Protein AF-A0A177MKU9-F1 (afdb_monomer)

Secondary structure (DSSP, 8-state):
--EEEEEEEEET--SHHHHHHHHHHHHTSTTEEEEEEETTTTEEEEEEETTT--HHHHHHHHHHTT-EEESSPPP-TTHHHHHHHHHHHHHHHHHHHHHHHHS-HHHHHT--SS--HHHHHHHHHHHHHHHHHHHHHHHHHH--TTS-HHHHHHHHHHHHHHHHHHHHHHHHHHHHHHHH----HHHHHHHHHHHHHHHHHHHHHHHT--THHHH------HHHHHHHHHHHTSTTHHHHHHHHHHHH---HHHHHHHHHHHHH--HHHHHHHHHHHHHHHHHHHHHHHHHGGGS-HHHHHHHHHHHHHHHHHHHHHHHHHHHHHHHHTTS--------PPP-

Foldseek 3Di:
DDKDKAKKAKAPLQAVLLQVQLLVLQVPAWFWDDWDGDSLRSIIITIGDPVRDDPVNSQVSSVQQVMHIDRDDDPPPCPVVLVVLLVVLLCVLVVVVVCCVVVPPPVVVPLDLDDDLVVLLVLLQNCLLLCCQVVVSVLSLLDRPVDDPVLSLLLLVLLLVLLLQLLLQLLLVLLQCLLPDPCALQNLLVVLQVLLVVLQLVLCVLLVPDPVSVVPDPDDPPVVVVVVSVVSNDSCNSNVNSNCCNNPDDALVSSVLSVSSSVSSHSNSSSSSSNSSSNSSSVSSSVCSVCVVVDGSSSSNSSNNSSSVVSNVSSVVSNVVSVVSNVVSPDDPDPPDDDDDDD

Radius of gyration: 23.45 Å; Cα contacts (8 Å, |Δi|>4): 465; chains: 1; bounding box: 65×44×75 Å

Mean predicted aligned error: 13.37 Å

InterPro domains:
  IPR006121 Heavy metal-associated domain, HMA [PF00403] (8-67)
  IPR006121 Heavy metal-associated domain, HMA [PS50846] (4-70)
  IPR006121 Heavy metal-associated domain, HMA [cd00371] (8-70)
  IPR017969 Heavy-metal-associated, conserved site [PS01047] (10-39)
  IPR036163 Heavy metal-associated domain superfamily [SSF55008] (7-73)
  IPR039447 Urease accessory protein UreH-like, transmembrane domain [PF13386] (121-316)

Solvent-accessible surface area (backbone atoms only — not comparable to full-atom values): 17904 Å² total; per-residue (Å²): 136,54,79,46,79,45,72,36,36,39,44,79,41,42,40,71,27,44,28,53,53,48,43,49,49,50,66,71,40,64,43,50,76,49,74,49,56,36,41,92,76,28,34,36,42,40,32,29,28,62,89,58,39,51,74,65,58,55,51,46,48,42,39,75,73,73,28,47,77,39,84,62,87,75,76,85,85,48,62,65,64,50,48,52,53,38,52,51,52,48,50,52,52,50,46,52,55,47,47,61,62,72,75,34,73,67,61,70,74,53,76,47,91,76,56,58,63,67,56,37,22,48,52,16,33,68,50,13,59,49,42,49,46,72,48,38,31,58,53,53,63,57,52,58,88,92,53,58,69,70,60,48,50,51,37,53,50,37,20,45,48,22,24,25,52,26,31,18,53,50,12,22,51,31,0,45,44,30,56,76,42,86,80,44,45,48,59,56,11,49,53,35,35,58,51,15,53,52,34,35,55,51,18,48,54,66,58,61,77,50,75,72,64,65,68,74,59,84,77,64,57,69,68,59,48,51,52,50,52,60,52,43,71,38,86,68,21,31,31,51,50,14,31,51,48,34,66,68,59,82,46,73,70,56,51,57,48,40,53,50,11,20,69,50,40,32,31,68,59,3,17,49,53,28,33,36,22,35,56,16,27,39,58,43,44,53,48,44,66,66,47,53,81,76,51,51,58,63,55,39,45,37,50,41,45,50,26,19,53,50,39,30,52,49,14,52,56,36,33,57,51,12,52,51,35,34,52,61,58,67,55,74,83,75,73,83,75,76,87,76,83,90,127

Nearest PDB structures (foldseek):
  6ff2-assembly1_B  TM=9.656E-01  e=1.922E-03  Staphylococcus aureus subsp. aureus NCTC 8325
  2l3m-assembly1_A  TM=9.740E-01  e=2.493E-03  Bacillus anthracis str. Ames
  3dxs-assembly1_X  TM=9.307E-01  e=2.838E-03  Arabidopsis thaliana
  1osd-assembly2_B  TM=9.334E-01  e=3.843E-03  Cupriavidus metallidurans
  7si6-assembly1_A  TM=5.072E-01  e=4.570E-03  Xenopus tropicalis

Structure (mmCIF, N/CA/C/O backbone):
data_AF-A0A177MKU9-F1
#
_entry.id   AF-A0A177MKU9-F1
#
loop_
_atom_site.group_PDB
_atom_site.id
_atom_site.type_symbol
_atom_site.label_atom_id
_atom_site.label_alt_id
_atom_site.label_comp_id
_atom_site.label_asym_id
_atom_site.label_entity_id
_atom_site.label_seq_id
_atom_site.pdbx_PDB_ins_code
_atom_site.Cartn_x
_atom_site.Cartn_y
_atom_site.Cartn_z
_atom_site.occupancy
_atom_site.B_iso_or_equiv
_atom_site.auth_seq_id
_atom_site.auth_comp_id
_atom_site.auth_asym_id
_atom_site.auth_atom_id
_atom_site.pdbx_PDB_model_num
ATOM 1 N N . MET A 1 1 ? -38.231 -15.374 19.334 1.00 61.72 1 MET A N 1
ATOM 2 C CA . MET A 1 1 ? -36.970 -14.775 18.866 1.00 61.72 1 MET A CA 1
ATOM 3 C C . MET A 1 1 ? -37.376 -13.491 18.207 1.00 61.72 1 MET A C 1
ATOM 5 O O . MET A 1 1 ? -38.177 -13.554 17.275 1.00 61.72 1 MET A O 1
ATOM 9 N N . THR A 1 2 ? -36.921 -12.365 18.736 1.00 81.50 2 THR A N 1
ATOM 10 C CA . THR A 1 2 ? -37.198 -11.066 18.127 1.00 81.50 2 THR A CA 1
ATOM 11 C C . THR A 1 2 ? -35.899 -10.592 17.511 1.00 81.50 2 THR A C 1
ATOM 13 O O . THR A 1 2 ? -34.895 -10.441 18.202 1.00 81.50 2 THR A O 1
ATOM 16 N N . VAL A 1 3 ? -35.901 -10.397 16.195 1.00 84.88 3 VAL A N 1
ATOM 17 C CA . VAL A 1 3 ? -34.752 -9.802 15.515 1.00 84.88 3 VAL A CA 1
ATOM 18 C C . VAL A 1 3 ? -34.806 -8.302 15.759 1.00 84.88 3 VAL A C 1
ATOM 20 O O . VAL A 1 3 ? -35.747 -7.633 15.326 1.00 84.88 3 VAL A O 1
ATOM 23 N N . ILE A 1 4 ? -33.811 -7.780 16.469 1.00 85.31 4 ILE A N 1
ATOM 24 C CA . ILE A 1 4 ? -33.683 -6.351 16.735 1.00 85.31 4 ILE A CA 1
ATOM 25 C C . ILE A 1 4 ? -32.767 -5.742 15.680 1.00 85.31 4 ILE A C 1
ATOM 27 O O . ILE A 1 4 ? -31.638 -6.188 15.483 1.00 85.31 4 ILE A O 1
ATOM 31 N N . ASN A 1 5 ? -33.249 -4.675 15.042 1.00 86.75 5 ASN A N 1
ATOM 32 C CA . ASN A 1 5 ? -32.459 -3.848 14.139 1.00 86.75 5 ASN A CA 1
ATOM 33 C C . ASN A 1 5 ? -31.961 -2.608 14.889 1.00 86.75 5 ASN A C 1
ATOM 35 O O . ASN A 1 5 ? -32.750 -1.893 15.524 1.00 86.75 5 ASN A O 1
ATOM 39 N N . ARG A 1 6 ? -30.657 -2.333 14.798 1.00 86.62 6 ARG A N 1
ATOM 40 C CA . ARG A 1 6 ? -30.045 -1.124 15.358 1.00 86.62 6 ARG A CA 1
ATOM 41 C C . ARG A 1 6 ? -29.194 -0.397 14.334 1.00 86.62 6 ARG A C 1
ATOM 43 O O . ARG A 1 6 ? -28.373 -1.002 13.651 1.00 86.62 6 ARG A O 1
ATOM 50 N N . HIS A 1 7 ? -29.395 0.917 14.291 1.00 87.25 7 HIS A N 1
ATOM 51 C CA . HIS A 1 7 ? -28.573 1.859 13.550 1.00 87.25 7 HIS A CA 1
ATOM 52 C C . HIS A 1 7 ? -27.719 2.637 14.549 1.00 87.25 7 HIS A C 1
ATOM 54 O O . HIS A 1 7 ? -28.253 3.352 15.395 1.00 87.25 7 HIS A O 1
ATOM 60 N N . LEU A 1 8 ? -26.403 2.475 14.471 1.00 86.69 8 LEU A N 1
ATOM 61 C CA . LEU A 1 8 ? -25.443 3.046 15.411 1.00 86.69 8 LEU A CA 1
ATOM 62 C C . LEU A 1 8 ? -24.507 4.003 14.676 1.00 86.69 8 LEU A C 1
ATOM 64 O O . LEU A 1 8 ? -24.031 3.693 13.579 1.00 86.69 8 LEU A O 1
ATOM 68 N N . THR A 1 9 ? -24.189 5.138 15.298 1.00 84.44 9 THR A N 1
ATOM 69 C CA . THR A 1 9 ? -23.129 6.029 14.811 1.00 84.44 9 THR A CA 1
ATOM 70 C C . THR A 1 9 ? -21.830 5.678 15.527 1.00 84.44 9 THR A C 1
ATOM 72 O O . THR A 1 9 ? -21.803 5.561 16.751 1.00 84.44 9 THR A O 1
ATOM 75 N N . VAL A 1 10 ? -20.748 5.489 14.771 1.00 82.12 10 VAL A N 1
ATOM 76 C CA . VAL A 1 10 ? -19.458 5.044 15.313 1.00 82.12 10 VAL A CA 1
ATOM 77 C C . VAL A 1 10 ? -18.371 6.088 15.074 1.00 82.12 10 VAL A C 1
ATOM 79 O O . VAL A 1 10 ? -18.000 6.392 13.937 1.00 82.12 10 VAL A O 1
ATOM 82 N N . GLU A 1 11 ? -17.816 6.612 16.163 1.00 74.50 11 GLU A N 1
ATOM 83 C CA . GLU A 1 11 ? -16.676 7.525 16.156 1.00 74.50 11 GLU A CA 1
ATOM 84 C C . GLU A 1 11 ? -15.345 6.762 16.077 1.00 74.50 11 GLU A C 1
ATOM 86 O O . GLU A 1 11 ? -15.219 5.628 16.535 1.00 74.50 11 GLU A O 1
ATOM 91 N N . GLY A 1 12 ? -14.323 7.378 15.477 1.00 67.12 12 GLY A N 1
ATOM 92 C CA . GLY A 1 12 ? -13.019 6.731 15.264 1.00 67.12 12 GLY A CA 1
ATOM 93 C C . GLY A 1 12 ? -12.915 5.912 13.969 1.00 67.12 12 GLY A C 1
ATOM 94 O O . GLY A 1 12 ? -11.836 5.454 13.612 1.00 67.12 12 GLY A O 1
ATOM 95 N N . MET A 1 13 ? -14.007 5.754 13.208 1.00 72.06 13 MET A N 1
ATOM 96 C CA . MET A 1 13 ? -13.974 5.042 11.924 1.00 72.06 13 MET A CA 1
ATOM 97 C C . MET A 1 13 ? -13.359 5.934 10.828 1.00 72.06 13 MET A C 1
ATOM 99 O O . MET A 1 13 ? -13.909 6.987 10.481 1.00 72.06 13 MET A O 1
ATOM 103 N N . HIS A 1 14 ? -12.177 5.564 10.324 1.00 63.72 14 HIS A N 1
ATOM 104 C CA . HIS A 1 14 ? -11.338 6.449 9.491 1.00 63.72 14 HIS A CA 1
ATOM 105 C C . HIS A 1 14 ? -10.997 5.894 8.110 1.00 63.72 14 HIS A C 1
ATOM 107 O O . HIS A 1 14 ? -10.722 6.670 7.195 1.00 63.72 14 HIS A O 1
ATOM 113 N N . CYS A 1 15 ? -11.037 4.576 7.931 1.00 65.25 15 CYS A N 1
ATOM 114 C CA . CYS A 1 15 ? -10.673 3.928 6.677 1.00 65.25 15 CYS A CA 1
ATOM 115 C C . CYS A 1 15 ? -11.494 2.644 6.452 1.00 65.25 15 CYS A C 1
ATOM 117 O O . CYS A 1 15 ? -12.135 2.159 7.389 1.00 65.25 15 CYS A O 1
ATOM 119 N N . PRO A 1 16 ? -11.441 2.051 5.244 1.00 62.03 16 PRO A N 1
ATOM 120 C CA . PRO A 1 16 ? -12.033 0.737 4.983 1.00 62.03 16 PRO A CA 1
ATOM 121 C C . PRO A 1 16 ? -11.554 -0.360 5.956 1.00 62.03 16 PRO A C 1
ATOM 123 O O . PRO A 1 16 ? -12.330 -1.218 6.346 1.00 62.03 16 PRO A O 1
ATOM 126 N N . GLY A 1 17 ? -10.308 -0.294 6.442 1.00 64.44 17 GLY A N 1
ATOM 127 C CA . GLY A 1 17 ? -9.808 -1.237 7.454 1.00 64.44 17 GLY A CA 1
ATOM 128 C C . GLY A 1 17 ? -10.509 -1.125 8.817 1.00 64.44 17 GLY A C 1
ATOM 129 O O . GLY A 1 17 ? -10.663 -2.129 9.515 1.00 64.44 17 GLY A O 1
ATOM 130 N N . CYS A 1 18 ? -10.995 0.068 9.187 1.00 70.94 18 CYS A N 1
ATOM 131 C CA . CYS A 1 18 ? -11.841 0.239 10.372 1.00 70.94 18 CYS A CA 1
ATOM 132 C C . CYS A 1 18 ? -13.197 -0.454 10.187 1.00 70.94 18 CYS A C 1
ATOM 134 O O . CYS A 1 18 ? -13.702 -1.076 11.120 1.00 70.94 18 CYS A O 1
ATOM 136 N N . GLU A 1 19 ? -13.764 -0.367 8.978 1.00 74.81 19 GLU A N 1
ATOM 137 C CA . GLU A 1 19 ? -15.016 -1.039 8.616 1.00 74.81 19 GLU A CA 1
ATOM 138 C C . GLU A 1 19 ? -14.889 -2.555 8.783 1.00 74.81 19 GLU A C 1
ATOM 140 O O . GLU A 1 19 ? -15.723 -3.170 9.446 1.00 74.81 19 GLU A O 1
ATOM 145 N N . ASP A 1 20 ? -13.813 -3.141 8.255 1.00 69.62 20 ASP A N 1
ATOM 146 C CA . ASP A 1 20 ? -13.567 -4.581 8.349 1.00 69.62 20 ASP A CA 1
ATOM 147 C C . ASP A 1 20 ? -13.303 -5.036 9.791 1.00 69.62 20 ASP A C 1
ATOM 149 O O . ASP A 1 20 ? -13.846 -6.054 10.221 1.00 69.62 20 ASP A O 1
ATOM 153 N N . THR A 1 21 ? -12.549 -4.253 10.571 1.00 71.75 21 THR A N 1
ATOM 154 C CA . THR A 1 21 ? -12.300 -4.536 11.997 1.00 71.75 21 THR A CA 1
ATOM 155 C C . THR A 1 21 ? -13.600 -4.591 12.801 1.00 71.75 21 THR A C 1
ATOM 157 O O . THR A 1 21 ? -13.808 -5.518 13.587 1.00 71.75 21 THR A O 1
ATOM 160 N N . ILE A 1 22 ? -14.489 -3.610 12.609 1.00 80.38 22 ILE A N 1
ATOM 161 C CA . ILE A 1 22 ? -15.777 -3.546 13.315 1.00 80.38 22 ILE A CA 1
ATOM 162 C C . ILE A 1 22 ? -16.715 -4.646 12.814 1.00 80.38 22 ILE A C 1
ATOM 164 O O . ILE A 1 22 ? -17.354 -5.320 13.621 1.00 80.38 22 ILE A O 1
ATOM 168 N N . ARG A 1 23 ? -16.759 -4.882 11.497 1.00 82.19 23 ARG A N 1
ATOM 169 C CA . ARG A 1 23 ? -17.557 -5.959 10.897 1.00 82.19 23 ARG A CA 1
ATOM 170 C C . ARG A 1 23 ? -17.164 -7.320 11.468 1.00 82.19 23 ARG A C 1
ATOM 172 O O . ARG A 1 23 ? -18.049 -8.092 11.818 1.00 82.19 23 ARG A O 1
ATOM 179 N N . GLN A 1 24 ? -15.867 -7.605 11.590 1.00 76.31 24 GLN A N 1
ATOM 180 C CA . GLN A 1 24 ? -15.378 -8.847 12.196 1.00 76.31 24 GLN A CA 1
ATOM 181 C C . GLN A 1 24 ? -15.740 -8.935 13.682 1.00 76.31 24 GLN A C 1
ATOM 183 O O . GLN A 1 24 ? -16.272 -9.952 14.111 1.00 76.31 24 GLN A O 1
ATOM 188 N N . ALA A 1 25 ? -15.531 -7.862 14.452 1.00 80.19 25 ALA A N 1
ATOM 189 C CA . ALA A 1 25 ? -15.859 -7.844 15.879 1.00 80.19 25 ALA A CA 1
ATOM 190 C C . ALA A 1 25 ? -17.344 -8.129 16.157 1.00 80.19 25 ALA A C 1
ATOM 192 O O . ALA A 1 25 ? -17.664 -8.818 17.121 1.00 80.19 25 ALA A O 1
ATOM 193 N N . LEU A 1 26 ? -18.236 -7.618 15.304 1.00 84.62 26 LEU A N 1
ATOM 194 C CA . LEU A 1 26 ? -19.674 -7.853 15.412 1.00 84.62 26 LEU A CA 1
ATOM 195 C C . LEU A 1 26 ? -20.094 -9.211 14.844 1.00 84.62 26 LEU A C 1
ATOM 197 O O . LEU A 1 26 ? -21.005 -9.830 15.375 1.00 84.62 26 LEU A O 1
ATOM 201 N N . ALA A 1 27 ? -19.432 -9.709 13.799 1.00 81.75 27 ALA A N 1
ATOM 202 C CA . ALA A 1 27 ? -19.710 -11.039 13.256 1.00 81.75 27 ALA A CA 1
ATOM 203 C C . ALA A 1 27 ? -19.312 -12.180 14.214 1.00 81.75 27 ALA A C 1
ATOM 205 O O . ALA A 1 27 ? -19.866 -13.274 14.111 1.00 81.75 27 ALA A O 1
ATOM 206 N N . ASP A 1 28 ? -18.365 -11.927 15.122 1.00 78.19 28 ASP A N 1
ATOM 207 C CA . ASP A 1 28 ? -17.914 -12.878 16.145 1.00 78.19 28 ASP A CA 1
ATOM 208 C C . ASP A 1 28 ? -18.859 -12.955 17.365 1.00 78.19 28 ASP A C 1
ATOM 210 O O . ASP A 1 28 ? -18.724 -13.869 18.183 1.00 78.19 28 ASP A O 1
ATOM 214 N N . LEU A 1 29 ? -19.809 -12.020 17.510 1.00 81.81 29 LEU A N 1
ATOM 215 C CA . LEU A 1 29 ? -20.762 -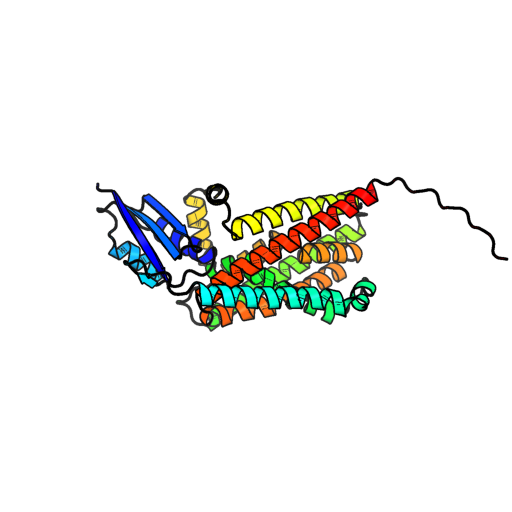12.002 18.624 1.00 81.81 29 LEU A CA 1
ATOM 216 C C . LEU A 1 29 ? -21.855 -13.080 18.451 1.00 81.81 29 LEU A C 1
ATOM 218 O O . LEU A 1 29 ? -22.475 -13.164 17.384 1.00 81.81 29 LEU A O 1
ATOM 222 N N . PRO A 1 30 ? -22.156 -13.878 19.497 1.00 79.69 30 PRO A N 1
ATOM 223 C CA . PRO A 1 30 ? -23.290 -14.800 19.485 1.00 79.69 30 PRO A CA 1
ATOM 224 C C . PRO A 1 30 ? -24.601 -14.043 19.243 1.00 79.69 30 PRO A C 1
ATOM 226 O O . PRO A 1 30 ? -24.830 -13.006 19.849 1.00 79.69 30 PRO A O 1
ATOM 229 N N . GLY A 1 31 ? -25.469 -14.548 18.364 1.00 81.69 31 GLY A N 1
ATOM 230 C CA . GLY A 1 31 ? -26.776 -13.933 18.098 1.00 81.69 31 GLY A CA 1
ATOM 231 C C . GLY A 1 31 ? -26.805 -12.870 17.000 1.00 81.69 31 GLY A C 1
ATOM 232 O O . GLY A 1 31 ? -27.894 -12.460 16.611 1.00 81.69 31 GLY A O 1
ATOM 233 N N . VAL A 1 32 ? -25.663 -12.451 16.447 1.00 84.94 32 VAL A N 1
ATOM 234 C CA . VAL A 1 32 ? -25.631 -11.501 15.322 1.00 84.94 32 VAL A CA 1
ATOM 235 C C . VAL A 1 32 ? -25.960 -12.204 14.000 1.00 84.94 32 VAL A C 1
ATOM 237 O O . VAL A 1 32 ? -25.343 -13.205 13.629 1.00 84.94 32 VAL A O 1
ATOM 240 N N . ILE A 1 33 ? -26.937 -11.663 13.271 1.00 82.81 33 ILE A N 1
ATOM 241 C CA . ILE A 1 33 ? -27.482 -12.237 12.032 1.00 82.81 33 ILE A CA 1
ATOM 242 C C . ILE A 1 33 ? -26.866 -11.543 10.813 1.00 82.81 33 ILE A C 1
ATOM 244 O O . ILE A 1 33 ? -26.313 -12.200 9.926 1.00 82.81 33 ILE A O 1
ATOM 248 N N . THR A 1 34 ? -26.923 -10.209 10.772 1.00 82.31 34 THR A N 1
ATOM 249 C CA . THR A 1 34 ? -26.332 -9.395 9.701 1.00 82.31 34 THR A CA 1
ATOM 250 C C . THR A 1 34 ? -25.652 -8.150 10.261 1.00 82.31 34 THR A C 1
ATOM 252 O O . THR A 1 34 ? -26.059 -7.599 11.282 1.00 82.31 34 THR A O 1
ATOM 255 N N . VAL A 1 35 ? -24.580 -7.726 9.587 1.00 84.62 35 VAL A N 1
ATOM 256 C CA . VAL A 1 35 ? -23.805 -6.530 9.931 1.00 84.62 35 VAL A CA 1
ATOM 257 C C . VAL A 1 35 ? -23.434 -5.804 8.644 1.00 84.62 35 VAL A C 1
ATOM 259 O O . VAL A 1 35 ? -22.672 -6.330 7.826 1.00 84.62 35 VAL A O 1
ATOM 262 N N . GLU A 1 36 ? -23.908 -4.574 8.494 1.00 81.38 36 GLU A N 1
ATOM 263 C CA . GLU A 1 36 ? -23.395 -3.623 7.518 1.00 81.38 36 GLU A CA 1
ATOM 264 C C . GLU A 1 36 ? -22.678 -2.488 8.243 1.00 81.38 36 GLU A C 1
ATOM 266 O O . GLU A 1 36 ? -23.231 -1.789 9.081 1.00 81.38 36 GLU A O 1
ATOM 271 N N . VAL A 1 37 ? -21.410 -2.289 7.909 1.00 81.44 37 VAL A N 1
ATOM 272 C CA . VAL A 1 37 ? -20.594 -1.198 8.444 1.00 81.44 37 VAL A CA 1
ATOM 273 C C . VAL A 1 37 ? -20.224 -0.301 7.276 1.00 81.44 37 VAL A C 1
ATOM 275 O O . VAL A 1 37 ? -20.025 -0.799 6.169 1.00 81.44 37 VAL A O 1
ATOM 278 N N . SER A 1 38 ? -20.169 1.013 7.489 1.00 76.56 38 SER A N 1
ATOM 279 C CA . SER A 1 38 ? -19.869 1.970 6.424 1.00 76.56 38 SER A CA 1
ATOM 280 C C . SER A 1 38 ? -18.994 3.115 6.936 1.00 76.56 38 SER A C 1
ATOM 282 O O . SER A 1 38 ? -19.517 4.103 7.465 1.00 76.56 38 SER A O 1
ATOM 284 N N . TYR A 1 39 ? -17.682 3.069 6.673 1.00 73.50 39 TYR A N 1
ATOM 285 C CA . TYR A 1 39 ? -16.755 4.150 7.078 1.00 73.50 39 TYR A CA 1
ATOM 286 C C . TYR A 1 39 ? -17.057 5.493 6.412 1.00 73.50 39 TYR A C 1
ATOM 288 O O . TYR A 1 39 ? -16.830 6.552 7.000 1.00 73.50 39 TYR A O 1
ATOM 296 N N . ALA A 1 40 ? -17.624 5.460 5.204 1.00 68.56 40 ALA A N 1
ATOM 297 C CA . ALA A 1 40 ? -18.026 6.661 4.481 1.00 68.56 40 ALA A CA 1
ATOM 298 C C . ALA A 1 40 ? -19.139 7.439 5.207 1.00 68.56 40 ALA A C 1
ATOM 300 O O . ALA A 1 40 ? -19.186 8.666 5.114 1.00 68.56 40 ALA A O 1
ATOM 301 N N . ARG A 1 41 ? -20.010 6.723 5.933 1.00 74.88 41 ARG A N 1
ATOM 302 C CA . ARG A 1 41 ? -21.143 7.277 6.697 1.00 74.88 41 ARG A CA 1
ATOM 303 C C . ARG A 1 41 ? -20.871 7.352 8.200 1.00 74.88 41 ARG A C 1
ATOM 305 O O . ARG A 1 41 ? -21.591 8.061 8.884 1.00 74.88 41 ARG A O 1
ATOM 312 N N . ALA A 1 42 ? -19.831 6.669 8.686 1.00 78.25 42 ALA A N 1
ATOM 313 C CA . ALA A 1 42 ? -19.574 6.444 10.107 1.00 78.25 42 ALA A CA 1
ATOM 314 C C . ALA A 1 42 ? -20.750 5.742 10.819 1.00 78.25 42 ALA A C 1
ATOM 316 O O . ALA A 1 42 ? -21.056 6.049 11.967 1.00 78.25 42 ALA A O 1
ATOM 317 N N . THR A 1 43 ? -21.411 4.803 10.131 1.00 83.25 43 THR A N 1
ATOM 318 C CA . THR A 1 43 ? -22.582 4.078 10.650 1.00 83.25 43 THR A CA 1
ATOM 319 C C . THR A 1 43 ? -22.367 2.567 10.661 1.00 83.25 43 THR A C 1
ATOM 321 O O . THR A 1 43 ? -21.638 2.023 9.821 1.00 83.25 43 THR A O 1
ATOM 324 N N . VAL A 1 44 ? -23.033 1.905 11.604 1.00 86.88 44 VAL A N 1
ATOM 325 C CA . VAL A 1 44 ? -23.185 0.451 11.703 1.00 86.88 44 VAL A CA 1
ATOM 326 C C . VAL A 1 44 ? -24.675 0.131 11.742 1.00 86.88 44 VAL A C 1
ATOM 328 O O . VAL A 1 44 ? -25.390 0.602 12.622 1.00 86.88 44 VAL A O 1
ATOM 331 N N . ASP A 1 45 ? -25.118 -0.690 10.805 1.00 86.31 45 ASP A N 1
ATOM 332 C CA . ASP A 1 45 ? -26.435 -1.306 10.763 1.00 86.31 45 ASP A CA 1
ATOM 333 C C . ASP A 1 45 ? -26.273 -2.774 11.182 1.00 86.31 45 ASP A C 1
ATOM 335 O O . ASP A 1 45 ? -25.593 -3.549 10.504 1.00 86.31 45 ASP A O 1
ATOM 339 N N . VAL A 1 46 ? -26.842 -3.162 12.323 1.00 88.69 46 VAL A N 1
ATOM 340 C CA . VAL A 1 46 ? -26.695 -4.518 12.875 1.00 88.69 46 VAL A CA 1
ATOM 341 C C . VAL A 1 46 ? -28.046 -5.127 13.221 1.00 88.69 46 VAL A C 1
ATOM 343 O O . VAL A 1 46 ? -28.919 -4.460 13.781 1.00 88.69 46 VAL A O 1
ATOM 346 N N . GLN A 1 47 ? -28.196 -6.407 12.881 1.00 86.94 47 GLN A N 1
ATOM 347 C CA . GLN A 1 47 ? -29.341 -7.229 13.252 1.00 86.94 47 GLN A CA 1
ATOM 348 C C . GLN A 1 47 ? -28.888 -8.353 14.177 1.00 86.94 47 GLN A C 1
ATOM 350 O O . GLN A 1 47 ? -27.970 -9.103 13.828 1.00 86.94 47 GLN A O 1
ATOM 355 N N . PHE A 1 48 ? -29.533 -8.488 15.332 1.00 87.38 48 PHE A N 1
ATOM 356 C CA . PHE A 1 48 ? -29.205 -9.517 16.318 1.00 87.38 48 PHE A CA 1
ATOM 357 C C . PHE A 1 48 ? -30.453 -10.075 17.014 1.00 87.38 48 PHE A C 1
ATOM 359 O O . PHE A 1 48 ? -31.501 -9.431 17.047 1.00 87.38 48 PHE A O 1
ATOM 366 N N . ASP A 1 49 ? -30.337 -11.300 17.522 1.00 86.94 49 ASP A N 1
ATOM 367 C CA . ASP A 1 49 ? -31.368 -11.983 18.308 1.00 86.94 49 ASP A CA 1
ATOM 368 C C . ASP A 1 49 ? -31.307 -11.541 19.777 1.00 86.94 49 ASP A C 1
ATOM 370 O O . ASP A 1 49 ? -30.276 -11.710 20.436 1.00 86.94 49 ASP A O 1
ATOM 374 N N . ASP A 1 50 ? -32.427 -11.016 20.281 1.00 84.94 50 ASP A N 1
ATOM 375 C CA . ASP A 1 50 ? -32.572 -10.446 21.629 1.00 84.94 50 ASP A CA 1
ATOM 376 C C . ASP A 1 50 ? -32.286 -11.430 22.773 1.00 84.94 50 ASP A C 1
ATOM 378 O O . ASP A 1 50 ? -32.010 -11.017 23.899 1.00 84.94 50 ASP A O 1
ATOM 382 N N . LYS A 1 51 ? -32.316 -12.736 22.489 1.00 83.31 51 LYS A N 1
ATOM 383 C CA . LYS A 1 51 ? -32.009 -13.791 23.463 1.00 83.31 51 LYS A CA 1
ATOM 384 C C . LYS A 1 51 ? -30.521 -14.083 23.618 1.00 83.31 51 LYS A C 1
ATOM 386 O O . LYS A 1 51 ? -30.130 -14.675 24.622 1.00 83.31 51 LYS A O 1
ATOM 391 N N . LEU A 1 52 ? -29.715 -13.761 22.607 1.00 80.88 52 LEU A N 1
ATOM 392 C CA . LEU A 1 52 ? -28.310 -14.174 22.514 1.00 80.88 52 LEU A CA 1
ATOM 393 C C . LEU A 1 52 ? -27.337 -12.996 22.624 1.00 80.88 52 LEU A C 1
ATOM 395 O O . LEU A 1 52 ? -26.214 -13.192 23.087 1.00 80.88 52 LEU A O 1
ATOM 399 N N . ALA A 1 53 ? -27.762 -11.795 22.232 1.00 82.19 53 ALA A N 1
ATOM 400 C CA . ALA A 1 53 ? -27.009 -10.562 22.413 1.00 82.19 53 ALA A CA 1
ATOM 401 C C . ALA A 1 53 ? -27.945 -9.401 22.746 1.00 82.19 53 ALA A C 1
ATOM 403 O O . ALA A 1 53 ? -29.068 -9.323 22.251 1.00 82.19 53 ALA A O 1
ATOM 404 N N . ASP A 1 54 ? -27.447 -8.467 23.549 1.00 85.00 54 ASP A N 1
ATOM 405 C CA . ASP A 1 54 ? -28.115 -7.209 23.838 1.00 85.00 54 ASP A CA 1
ATOM 406 C C . ASP A 1 54 ? -27.371 -6.021 23.205 1.00 85.00 54 ASP A C 1
ATOM 408 O O . ASP A 1 54 ? -26.240 -6.109 22.713 1.00 85.00 54 ASP A O 1
ATOM 412 N N . GLU A 1 55 ? -28.035 -4.869 23.201 1.00 84.62 55 GLU A N 1
ATOM 413 C CA . GLU A 1 55 ? -27.489 -3.631 22.643 1.00 84.62 55 GLU A CA 1
ATOM 414 C C . GLU A 1 55 ? -26.199 -3.191 23.361 1.00 84.62 55 GLU A C 1
ATOM 416 O O . GLU A 1 55 ? -25.293 -2.625 22.738 1.00 84.62 55 GLU A O 1
ATOM 421 N N . ALA A 1 56 ? -26.082 -3.505 24.655 1.00 84.88 56 ALA A N 1
ATOM 422 C CA . ALA A 1 56 ? -24.893 -3.231 25.449 1.00 84.88 56 ALA A CA 1
ATOM 423 C C . ALA A 1 56 ? -23.694 -4.068 24.982 1.00 84.88 56 ALA A C 1
ATOM 425 O O . ALA A 1 56 ? -22.617 -3.499 24.785 1.00 84.88 56 ALA A O 1
ATOM 426 N N . ALA A 1 57 ? -23.871 -5.366 24.722 1.00 85.25 57 ALA A N 1
ATOM 427 C CA . ALA A 1 57 ? -22.826 -6.245 24.201 1.00 85.25 57 ALA A CA 1
ATOM 428 C C . ALA A 1 57 ? -22.343 -5.799 22.815 1.00 85.25 57 ALA A C 1
ATOM 430 O O . ALA A 1 57 ? -21.136 -5.760 22.561 1.00 85.25 57 ALA A O 1
ATOM 431 N N . VAL A 1 58 ? -23.264 -5.384 21.938 1.00 85.88 58 VAL A N 1
ATOM 432 C CA . VAL A 1 58 ? -22.929 -4.822 20.617 1.00 85.88 58 VAL A CA 1
ATOM 433 C C . VAL A 1 58 ? -22.085 -3.552 20.766 1.00 85.88 58 VAL A C 1
ATOM 435 O O . VAL A 1 58 ? -21.006 -3.444 20.175 1.00 85.88 58 VAL A O 1
ATOM 438 N N . CYS A 1 59 ? -22.528 -2.600 21.592 1.00 86.56 59 CYS A N 1
ATOM 439 C CA . CYS A 1 59 ? -21.782 -1.365 21.831 1.00 86.56 59 CYS A CA 1
ATOM 440 C C . CYS A 1 59 ? -20.421 -1.636 22.489 1.00 86.56 59 CYS A C 1
ATOM 442 O O . CYS A 1 59 ? -19.423 -0.999 22.143 1.00 86.56 59 CYS A O 1
ATOM 444 N N . GLN A 1 60 ? -20.356 -2.591 23.416 1.00 85.69 60 GLN A N 1
ATOM 445 C CA . GLN A 1 60 ? -19.130 -2.977 24.103 1.00 85.69 60 GLN A CA 1
ATOM 446 C C . GLN A 1 60 ? -18.131 -3.634 23.151 1.00 85.69 60 GLN A C 1
ATOM 448 O O . GLN A 1 60 ? -16.948 -3.313 23.225 1.00 85.69 60 GLN A O 1
ATOM 453 N N . ALA A 1 61 ? -18.575 -4.482 22.221 1.00 84.38 61 ALA A N 1
ATOM 454 C CA . ALA A 1 61 ? -17.696 -5.086 21.221 1.00 84.38 61 ALA A CA 1
ATOM 455 C C . ALA A 1 61 ? -17.049 -4.032 20.310 1.00 84.38 61 ALA A C 1
ATOM 457 O O . ALA A 1 61 ? -15.859 -4.128 20.003 1.00 84.38 61 ALA A O 1
ATOM 458 N N . ILE A 1 62 ? -17.797 -2.990 19.934 1.00 83.88 62 ILE A N 1
ATOM 459 C CA . ILE A 1 62 ? -17.268 -1.863 19.151 1.00 83.88 62 ILE A CA 1
ATOM 460 C C . ILE A 1 62 ? -16.277 -1.038 19.993 1.00 83.88 62 ILE A C 1
ATOM 462 O O . ILE A 1 62 ? -15.163 -0.756 19.541 1.00 83.88 62 ILE A O 1
ATOM 466 N N . ARG A 1 63 ? -16.625 -0.722 21.249 1.00 83.62 63 ARG A N 1
ATOM 467 C CA . ARG A 1 63 ? -15.755 0.021 22.183 1.00 83.62 63 ARG A CA 1
ATOM 468 C C . ARG A 1 63 ? -14.475 -0.729 22.536 1.00 83.62 63 ARG A C 1
ATOM 470 O O . ARG A 1 63 ? -13.414 -0.118 22.614 1.00 83.62 63 ARG A O 1
ATOM 477 N N . ALA A 1 64 ? -14.538 -2.051 22.669 1.00 78.62 64 ALA A N 1
ATOM 478 C CA . ALA A 1 64 ? -13.380 -2.908 22.916 1.00 78.62 64 ALA A CA 1
ATOM 479 C C . ALA A 1 64 ? -12.365 -2.881 21.761 1.00 78.62 64 ALA A C 1
ATOM 481 O O . ALA A 1 64 ? -11.191 -3.183 21.962 1.00 78.62 64 ALA A O 1
ATOM 482 N N . LYS A 1 65 ? -12.796 -2.497 20.553 1.00 75.50 65 LYS A N 1
ATOM 483 C CA . LYS A 1 65 ? -11.914 -2.250 19.404 1.00 75.50 65 LYS A CA 1
ATOM 484 C C . LYS A 1 65 ? -11.386 -0.812 19.331 1.00 75.50 65 LYS A C 1
ATOM 486 O O . LYS A 1 65 ? -10.686 -0.486 18.379 1.00 75.50 65 LYS A O 1
ATOM 491 N N . GLY A 1 66 ? -11.678 0.023 20.329 1.00 71.50 66 GLY A N 1
ATOM 492 C CA . GLY A 1 66 ? -11.198 1.403 20.420 1.00 71.50 66 GLY A CA 1
ATOM 493 C C . GLY A 1 66 ? -12.059 2.427 19.678 1.00 71.50 66 GLY A C 1
ATOM 494 O O . GLY A 1 66 ? -11.591 3.537 19.442 1.00 71.50 66 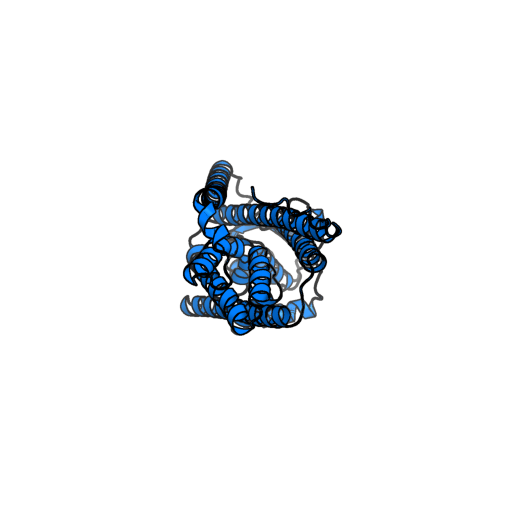GLY A O 1
ATOM 495 N N . TYR A 1 67 ? -13.295 2.078 19.307 1.00 79.19 67 TYR A N 1
ATOM 496 C CA . TYR A 1 67 ? -14.216 2.980 18.610 1.00 79.19 67 TYR A CA 1
ATOM 497 C C . TYR A 1 67 ? -15.291 3.538 19.552 1.00 79.19 67 TYR A C 1
ATOM 499 O O . TYR A 1 67 ? -15.812 2.828 20.414 1.00 79.19 67 TYR A O 1
ATOM 507 N N . GLY A 1 68 ? -15.652 4.810 19.381 1.00 77.62 68 GLY A N 1
ATOM 508 C CA . GLY A 1 68 ? -16.760 5.427 20.117 1.00 77.62 68 GLY A CA 1
ATOM 509 C C . GLY A 1 68 ? -18.104 5.029 19.507 1.00 77.62 68 GLY A C 1
ATOM 510 O O . GLY A 1 68 ? -18.191 4.850 18.299 1.00 77.62 68 GLY A O 1
ATOM 511 N N . VAL A 1 69 ? -19.155 4.894 20.316 1.00 82.56 69 VAL A N 1
ATOM 512 C CA . VAL A 1 69 ? -20.513 4.595 19.825 1.00 82.56 69 VAL A CA 1
ATOM 513 C C . VAL A 1 69 ? -21.478 5.619 20.397 1.00 82.56 69 VAL A C 1
ATOM 515 O O . VAL A 1 69 ? -21.614 5.706 21.621 1.00 82.56 69 VAL A O 1
ATOM 518 N N . GLU A 1 70 ? -22.138 6.356 19.506 1.00 74.81 70 GLU A N 1
AT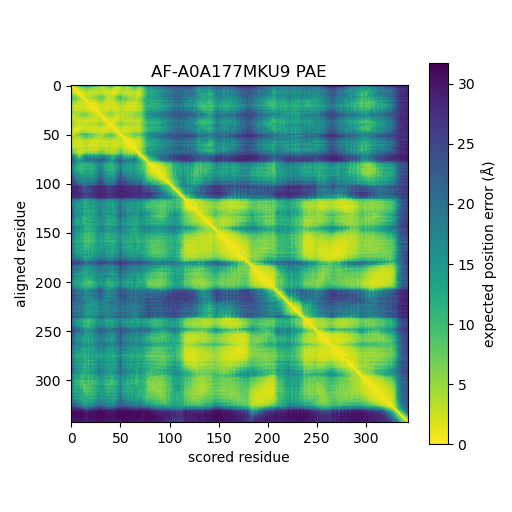OM 519 C CA . GLU A 1 70 ? -23.251 7.251 19.812 1.00 74.81 70 GLU A CA 1
ATOM 520 C C . GLU A 1 70 ? -24.557 6.639 19.284 1.00 74.81 70 GLU A C 1
ATOM 522 O O . GLU A 1 70 ? -24.645 6.175 18.143 1.00 74.81 70 GLU A O 1
ATOM 527 N N . LEU A 1 71 ? -25.580 6.640 20.140 1.00 68.19 71 LEU A N 1
ATOM 528 C CA . LEU A 1 71 ? -26.912 6.103 19.841 1.00 68.19 71 LEU A CA 1
ATOM 529 C C . LEU A 1 71 ? -27.800 7.115 19.100 1.00 68.19 71 LEU A C 1
ATOM 531 O O . LEU A 1 71 ? -28.837 6.751 18.555 1.00 68.19 71 LEU A O 1
ATOM 535 N N . THR A 1 72 ? -27.397 8.386 19.063 1.00 56.81 72 THR A N 1
ATOM 536 C CA . THR A 1 72 ? -28.132 9.473 18.416 1.00 56.81 72 THR A CA 1
ATOM 537 C C . THR A 1 72 ? -27.365 10.000 17.198 1.00 56.81 72 THR A C 1
ATOM 539 O O . THR A 1 72 ? -26.147 10.170 17.263 1.00 56.81 72 THR A O 1
ATOM 542 N N . PRO A 1 73 ? -28.038 10.278 16.064 1.00 53.66 73 PRO A N 1
ATOM 543 C CA . PRO A 1 73 ? -27.379 10.851 14.896 1.00 53.66 73 PRO A CA 1
ATOM 544 C C . PRO A 1 73 ? -26.888 12.267 15.207 1.00 53.66 73 PRO A C 1
ATOM 546 O O . PRO A 1 73 ? -27.682 13.157 15.518 1.00 53.66 73 PRO A O 1
ATOM 549 N N . ARG A 1 74 ? -25.581 12.509 15.084 1.00 52.78 74 ARG A N 1
ATOM 550 C CA . ARG A 1 74 ? -25.018 13.858 15.211 1.00 52.78 74 ARG A CA 1
ATOM 551 C C . ARG A 1 74 ? -25.381 14.680 13.961 1.00 52.78 74 ARG A C 1
ATOM 553 O O . ARG A 1 74 ? -25.152 14.203 12.844 1.00 52.78 74 ARG A O 1
ATOM 560 N N . PRO A 1 75 ? -25.931 15.904 14.087 1.00 49.72 75 PRO A N 1
ATOM 561 C CA . PRO A 1 75 ? -26.224 16.742 12.927 1.00 49.72 75 PRO A CA 1
ATOM 562 C C . PRO A 1 75 ? -24.941 17.008 12.130 1.00 49.72 75 PRO A C 1
ATOM 564 O O . PRO A 1 75 ? -23.856 17.132 12.695 1.00 49.72 75 PRO A O 1
ATOM 567 N N . ALA A 1 76 ? -25.058 17.086 10.801 1.00 54.22 76 ALA A N 1
ATOM 568 C CA . ALA A 1 76 ? -23.945 17.218 9.856 1.00 54.22 76 ALA A CA 1
ATOM 569 C C . ALA A 1 76 ? -23.245 18.601 9.911 1.00 54.22 76 ALA A C 1
ATOM 571 O O . ALA A 1 76 ? -23.084 19.277 8.891 1.00 54.22 76 ALA A O 1
ATOM 572 N N . SER A 1 77 ? -22.811 19.051 11.087 1.00 49.25 77 SER A N 1
ATOM 573 C CA . SER A 1 77 ? -22.139 20.331 11.317 1.00 49.25 77 SER A CA 1
ATOM 574 C C . SER A 1 77 ? -20.639 20.214 11.026 1.00 49.25 77 SER A C 1
ATOM 576 O O . SER A 1 77 ? -19.798 20.136 11.919 1.00 49.25 77 SER A O 1
ATOM 578 N N . GLY A 1 78 ? -20.283 20.153 9.744 1.00 60.22 78 GLY A N 1
ATOM 579 C CA . GLY A 1 78 ? -18.870 20.121 9.346 1.00 60.22 78 GLY A CA 1
ATOM 580 C C . GLY A 1 78 ? -18.579 20.121 7.849 1.00 60.22 78 GLY A C 1
ATOM 581 O O . GLY A 1 78 ? -17.408 20.068 7.472 1.00 60.22 78 GLY A O 1
ATOM 582 N N . LYS A 1 79 ? -19.603 20.194 6.984 1.00 71.56 79 LYS A N 1
ATOM 583 C CA . LYS A 1 79 ? -19.439 20.077 5.523 1.00 71.56 79 LYS A CA 1
ATOM 584 C C . LYS A 1 79 ? -18.461 21.109 4.943 1.00 71.56 79 LYS A C 1
ATOM 586 O O . LYS A 1 79 ? -17.652 20.738 4.102 1.00 71.56 79 LYS A O 1
ATOM 591 N N . LEU A 1 80 ? -18.461 22.351 5.441 1.00 78.44 80 LEU A N 1
ATOM 592 C CA . LEU A 1 80 ? -17.548 23.401 4.969 1.00 78.44 80 LEU A CA 1
ATOM 593 C C . LEU A 1 80 ? -16.085 23.141 5.367 1.00 78.44 80 LEU A C 1
ATOM 595 O O . LEU A 1 80 ? -15.206 23.202 4.515 1.00 78.44 80 LEU A O 1
ATOM 599 N N . LYS A 1 81 ? -15.816 22.767 6.630 1.00 76.62 81 LYS A N 1
ATOM 600 C CA . LYS A 1 81 ? -14.461 22.382 7.079 1.00 76.62 81 LYS A CA 1
ATOM 601 C C . LYS A 1 81 ? -13.947 21.168 6.300 1.00 76.62 81 LYS A C 1
ATOM 603 O O . LYS A 1 81 ? -12.797 21.142 5.877 1.00 76.62 81 LYS A O 1
ATOM 608 N N . ALA A 1 82 ? -14.815 20.183 6.067 1.00 73.81 82 ALA A N 1
ATOM 609 C CA . ALA A 1 82 ? -14.486 19.005 5.277 1.00 73.81 82 ALA A CA 1
ATOM 610 C C . ALA A 1 82 ? -14.188 19.353 3.806 1.00 73.81 82 ALA A C 1
ATOM 612 O O . ALA A 1 82 ? -13.275 18.761 3.236 1.00 73.81 82 ALA A O 1
ATOM 613 N N . LEU A 1 83 ? -14.928 20.294 3.208 1.00 78.44 83 LEU A N 1
ATOM 614 C CA . LEU A 1 83 ? -14.713 20.771 1.839 1.00 78.44 83 LEU A CA 1
ATOM 615 C C . LEU A 1 83 ? -13.406 21.564 1.710 1.00 78.44 83 LEU A C 1
ATOM 617 O O . LEU A 1 83 ? -12.648 21.313 0.781 1.00 78.44 83 LEU A O 1
ATOM 621 N N . LEU A 1 84 ? -13.108 22.456 2.661 1.00 81.94 84 LEU A N 1
ATOM 622 C CA . LEU A 1 84 ? -11.864 23.234 2.680 1.00 81.94 84 LEU A CA 1
ATOM 623 C C . LEU A 1 84 ? -10.630 22.335 2.822 1.00 81.94 84 LEU A C 1
ATOM 625 O O . LEU A 1 84 ? -9.676 22.490 2.068 1.00 81.94 84 LEU A O 1
ATOM 629 N N . ILE A 1 85 ? -10.667 21.351 3.729 1.00 78.88 85 ILE A N 1
ATOM 630 C CA . ILE A 1 85 ? -9.587 20.362 3.884 1.00 78.88 85 ILE A CA 1
ATOM 631 C C . ILE A 1 85 ? -9.409 19.539 2.601 1.00 78.88 85 ILE A C 1
ATOM 633 O O . ILE A 1 85 ? -8.282 19.267 2.197 1.00 78.88 85 ILE A O 1
ATOM 637 N N . PHE A 1 86 ? -10.510 19.151 1.952 1.00 77.06 86 PHE A N 1
ATOM 638 C CA . PHE A 1 86 ? -10.466 18.414 0.690 1.00 77.06 86 PHE A CA 1
ATOM 639 C C . PHE A 1 86 ? -9.833 19.238 -0.435 1.00 77.06 86 PHE A C 1
ATOM 641 O O . PHE A 1 86 ? -8.929 18.745 -1.103 1.00 77.06 86 PHE A O 1
ATOM 648 N N . LEU A 1 87 ? -10.263 20.491 -0.612 1.00 80.31 87 LEU A N 1
ATOM 649 C CA . LEU A 1 87 ? -9.708 21.410 -1.609 1.00 80.31 87 LEU A CA 1
ATOM 650 C C . LEU A 1 87 ? -8.226 21.695 -1.350 1.00 80.31 87 LEU A C 1
ATOM 652 O O . LEU A 1 87 ? -7.439 21.672 -2.290 1.00 80.31 87 LEU A O 1
ATOM 656 N N . LEU A 1 88 ? -7.835 21.888 -0.087 1.00 83.94 88 LEU A N 1
ATOM 657 C CA . LEU A 1 88 ? -6.440 22.081 0.304 1.00 83.94 88 LEU A CA 1
ATOM 658 C C . LEU A 1 88 ? -5.588 20.851 -0.034 1.00 83.94 88 LEU A C 1
ATOM 660 O O . LEU A 1 88 ? -4.554 20.988 -0.678 1.00 83.94 88 LEU A O 1
ATOM 664 N N . LEU A 1 89 ? -6.023 19.647 0.353 1.00 78.62 89 LEU A N 1
ATOM 665 C CA . LEU A 1 89 ? -5.310 18.404 0.033 1.00 78.62 89 LEU A CA 1
ATOM 666 C C . LEU A 1 89 ? -5.216 18.173 -1.480 1.00 78.62 89 LEU A C 1
ATOM 668 O O . LEU A 1 89 ? -4.163 17.770 -1.969 1.00 78.62 89 LEU A O 1
ATOM 672 N N . LEU A 1 90 ? -6.290 18.448 -2.225 1.00 78.38 90 LEU A N 1
ATOM 673 C CA . LEU A 1 90 ? -6.304 18.330 -3.682 1.00 78.38 90 LEU A CA 1
ATOM 674 C C . LEU A 1 90 ? -5.337 19.330 -4.330 1.00 78.38 90 LEU A C 1
ATOM 676 O O . LEU A 1 90 ? -4.628 18.968 -5.262 1.00 78.38 90 LEU A O 1
ATOM 680 N N . LEU A 1 91 ? -5.276 20.561 -3.817 1.00 81.06 91 LEU A N 1
ATOM 681 C CA . LEU A 1 91 ? -4.366 21.599 -4.293 1.00 81.06 91 LEU A CA 1
ATOM 682 C C . LEU A 1 91 ? -2.909 21.274 -3.952 1.00 81.06 91 LEU A C 1
ATOM 684 O O . LEU A 1 91 ? -2.042 21.486 -4.789 1.00 81.06 91 LEU A O 1
ATOM 688 N N . VAL A 1 92 ? -2.631 20.691 -2.782 1.00 77.25 92 VAL A N 1
ATOM 689 C CA . VAL A 1 92 ? -1.287 20.207 -2.423 1.00 77.25 92 VAL A CA 1
ATOM 690 C C . VAL A 1 92 ? -0.866 19.055 -3.337 1.00 77.25 92 VAL A C 1
ATOM 692 O O . VAL A 1 92 ? 0.217 19.103 -3.909 1.00 77.25 92 VAL A O 1
ATOM 695 N N . VAL A 1 93 ? -1.717 18.045 -3.540 1.00 69.19 93 VAL A N 1
ATOM 696 C CA . VAL A 1 93 ? -1.402 16.906 -4.424 1.00 69.19 93 VAL A CA 1
ATOM 697 C C . VAL A 1 93 ? -1.281 17.348 -5.885 1.00 69.19 93 VAL A C 1
ATOM 699 O O . VAL A 1 93 ? -0.336 16.959 -6.569 1.00 69.19 93 VAL A O 1
ATOM 702 N N . GLY A 1 94 ? -2.204 18.185 -6.360 1.00 70.06 94 GLY A N 1
ATOM 703 C CA . GLY A 1 94 ? -2.176 18.766 -7.701 1.00 70.06 94 GLY A CA 1
ATOM 704 C C . GLY A 1 94 ? -0.967 19.676 -7.909 1.00 70.06 94 GLY A C 1
ATOM 705 O O . GLY A 1 94 ? -0.317 19.591 -8.945 1.00 70.06 94 GLY A O 1
ATOM 706 N N . GLY A 1 95 ? -0.613 20.471 -6.899 1.00 70.88 95 GLY A N 1
ATOM 707 C CA . GLY A 1 95 ? 0.578 21.312 -6.870 1.00 70.88 95 GLY A CA 1
ATOM 708 C C . GLY A 1 95 ? 1.858 20.488 -6.931 1.00 70.88 95 GLY A C 1
ATOM 709 O O . GLY A 1 95 ? 2.701 20.760 -7.772 1.00 70.88 95 GLY A O 1
ATOM 710 N N . VAL A 1 96 ? 1.975 19.421 -6.137 1.00 65.62 96 VAL A N 1
ATOM 711 C CA . VAL A 1 96 ? 3.118 18.491 -6.173 1.00 65.62 96 VAL A CA 1
ATOM 712 C C . VAL A 1 96 ? 3.228 17.779 -7.528 1.00 65.62 96 VAL A C 1
ATOM 714 O O . VAL A 1 96 ? 4.324 17.674 -8.078 1.00 65.62 96 VAL A O 1
ATOM 717 N N . ALA A 1 97 ? 2.111 17.332 -8.109 1.00 62.50 97 ALA A N 1
ATOM 718 C CA . ALA A 1 97 ? 2.094 16.700 -9.430 1.00 62.50 97 ALA A CA 1
ATOM 719 C C . ALA A 1 97 ? 2.451 17.685 -10.560 1.00 62.50 97 ALA A C 1
ATOM 721 O O . ALA A 1 97 ? 3.170 17.329 -11.495 1.00 62.50 97 ALA A O 1
ATOM 722 N N . PHE A 1 98 ? 1.975 18.928 -10.470 1.00 64.31 98 PHE A N 1
ATOM 723 C CA . PHE A 1 98 ? 2.291 20.001 -11.410 1.00 64.31 98 PHE A CA 1
ATOM 724 C C . PHE A 1 98 ? 3.754 20.438 -11.294 1.00 64.31 98 PHE A C 1
ATOM 726 O O . PHE A 1 98 ? 4.444 20.561 -12.304 1.00 64.31 98 PHE A O 1
ATOM 733 N N . TRP A 1 99 ? 4.263 20.582 -10.071 1.00 55.47 99 TRP A N 1
ATOM 734 C CA . TRP A 1 99 ? 5.655 20.938 -9.805 1.00 55.47 99 TRP A CA 1
ATOM 735 C C . TRP A 1 99 ? 6.608 19.831 -10.263 1.00 55.47 99 TRP A C 1
ATOM 737 O O . TRP A 1 99 ? 7.582 20.113 -10.955 1.00 55.47 99 TRP A O 1
ATOM 747 N N . GLY A 1 100 ? 6.251 18.563 -10.036 1.00 55.91 100 GLY A N 1
ATOM 748 C CA . GLY A 1 100 ? 6.955 17.411 -10.602 1.00 55.91 100 GLY A CA 1
ATOM 749 C C . GLY A 1 100 ? 6.904 17.333 -12.134 1.00 55.91 100 GLY A C 1
ATOM 750 O O . GLY A 1 100 ? 7.742 16.678 -12.732 1.00 55.91 100 GLY A O 1
ATOM 751 N N . LYS A 1 101 ? 5.965 18.004 -12.809 1.00 58.66 101 LYS A N 1
ATOM 752 C CA . LYS A 1 101 ? 5.947 18.103 -14.280 1.00 58.66 101 LYS A CA 1
ATOM 753 C C . LYS A 1 101 ? 6.733 19.318 -14.789 1.00 58.66 101 LYS A C 1
ATOM 755 O O . LYS A 1 101 ? 7.315 19.251 -15.866 1.00 58.66 101 LYS A O 1
ATOM 760 N N . SER A 1 102 ? 6.757 20.407 -14.018 1.00 53.81 102 SER A N 1
ATOM 761 C CA . SER A 1 102 ? 7.355 21.691 -14.404 1.00 53.81 102 SER A CA 1
ATOM 762 C C . SER A 1 102 ? 8.838 21.829 -14.035 1.00 53.81 102 SER A C 1
ATOM 764 O O . SER A 1 102 ? 9.555 22.544 -14.724 1.00 53.81 102 SER A O 1
ATOM 766 N N . LEU A 1 103 ? 9.315 21.150 -12.985 1.00 47.44 103 LEU A N 1
ATOM 767 C CA . LEU A 1 103 ? 10.721 21.182 -12.544 1.00 47.44 103 LEU A CA 1
ATOM 768 C C . LEU A 1 103 ? 11.572 20.058 -13.169 1.00 47.44 103 LEU A C 1
ATOM 770 O O . LEU A 1 103 ? 12.788 20.022 -13.016 1.00 47.44 103 LEU A O 1
ATOM 774 N N . MET A 1 104 ? 10.929 19.112 -13.857 1.00 49.44 104 MET A N 1
ATOM 775 C CA . MET A 1 104 ? 11.488 17.794 -14.162 1.00 49.44 104 MET A CA 1
ATOM 776 C C . MET A 1 104 ? 11.728 17.448 -15.652 1.00 49.44 104 MET A C 1
ATOM 778 O O . MET A 1 104 ? 11.768 16.254 -15.960 1.00 49.44 104 MET A O 1
ATOM 782 N N . PRO A 1 105 ? 11.956 18.396 -16.594 1.00 51.19 105 PRO A N 1
ATOM 783 C CA . PRO A 1 105 ? 12.512 18.033 -17.903 1.00 51.19 105 PRO A CA 1
ATOM 784 C C . PRO A 1 105 ? 13.893 17.355 -17.794 1.00 51.19 105 PRO A C 1
ATOM 786 O O . PRO A 1 105 ? 14.184 16.448 -18.566 1.00 51.19 105 PRO A O 1
ATOM 789 N N . GLY A 1 106 ? 14.718 17.740 -16.807 1.00 48.09 106 GLY A N 1
ATOM 790 C CA . GLY A 1 106 ? 16.093 17.236 -16.651 1.00 48.09 106 GLY A CA 1
ATOM 791 C C . GLY A 1 106 ? 16.214 15.827 -16.051 1.00 48.09 106 GLY A C 1
ATOM 792 O O . GLY A 1 106 ? 17.033 15.035 -16.502 1.00 48.09 106 GLY A O 1
ATOM 793 N N . VAL A 1 107 ? 15.362 15.463 -15.085 1.00 49.09 107 VAL A N 1
ATOM 794 C CA . VAL A 1 107 ? 15.426 14.147 -14.406 1.00 49.09 107 VAL A CA 1
ATOM 795 C C . VAL A 1 107 ? 14.860 13.026 -15.286 1.00 49.09 107 VAL A C 1
ATOM 797 O O . VAL A 1 107 ? 15.321 11.890 -15.228 1.00 49.09 107 VAL A O 1
ATOM 800 N N . MET A 1 108 ? 13.892 13.338 -16.156 1.00 46.16 108 MET A N 1
ATOM 801 C CA . MET A 1 108 ? 13.311 12.366 -17.091 1.00 46.16 108 MET A CA 1
ATOM 802 C C . MET A 1 108 ? 14.283 11.989 -18.227 1.00 46.16 108 MET A C 1
ATOM 804 O O . MET A 1 108 ? 14.162 10.906 -18.795 1.00 46.16 108 MET A O 1
ATOM 808 N N . GLN A 1 109 ? 15.245 12.865 -18.552 1.00 45.59 109 GLN A N 1
ATOM 809 C CA . GLN A 1 109 ? 16.315 12.604 -19.528 1.00 45.59 109 GLN A CA 1
ATOM 810 C C . GLN A 1 109 ? 17.511 11.846 -18.927 1.00 45.59 109 GLN A C 1
ATOM 812 O O . GLN A 1 109 ? 18.313 11.293 -19.671 1.00 45.59 109 GLN A O 1
ATOM 817 N N . GLN A 1 110 ? 17.599 11.755 -17.597 1.00 40.59 110 GLN A N 1
ATOM 818 C CA . GLN A 1 110 ? 18.610 10.982 -16.865 1.00 40.59 110 GLN A CA 1
ATOM 819 C C . GLN A 1 110 ? 18.056 9.648 -16.337 1.00 40.59 110 GLN A C 1
ATOM 821 O O . GLN A 1 110 ? 18.495 9.144 -15.305 1.00 40.59 110 GLN A O 1
ATOM 826 N N . ILE A 1 111 ? 17.089 9.042 -17.038 1.00 48.81 111 ILE A N 1
ATOM 827 C CA . ILE A 1 111 ? 16.683 7.651 -16.783 1.00 48.81 111 ILE A CA 1
ATOM 828 C C . ILE A 1 111 ? 17.735 6.736 -17.424 1.00 48.81 111 ILE A C 1
ATOM 830 O O . ILE A 1 111 ? 17.495 6.048 -18.415 1.00 48.81 111 ILE A O 1
ATOM 834 N N . THR A 1 112 ? 18.949 6.794 -16.890 1.00 51.59 112 THR A N 1
ATOM 835 C CA . THR A 1 112 ? 20.009 5.829 -17.153 1.00 51.59 112 THR A CA 1
ATOM 836 C C . THR A 1 112 ? 19.846 4.632 -16.207 1.00 51.59 112 THR A C 1
ATOM 838 O O . THR A 1 112 ? 19.311 4.782 -15.108 1.00 51.59 112 THR A O 1
ATOM 841 N N . PRO A 1 113 ? 20.330 3.435 -16.586 1.00 51.94 113 PRO A N 1
ATOM 842 C CA . PRO A 1 113 ? 20.318 2.239 -15.729 1.00 51.94 113 PRO A CA 1
ATOM 843 C C . PRO A 1 113 ? 21.035 2.419 -14.376 1.00 51.94 113 PRO A C 1
ATOM 845 O O . PRO A 1 113 ? 20.845 1.619 -13.467 1.00 51.94 113 PRO A O 1
ATOM 848 N N . HIS A 1 114 ? 21.823 3.488 -14.231 1.00 53.69 114 HIS A N 1
ATOM 849 C CA . HIS A 1 114 ? 22.466 3.932 -12.998 1.00 53.69 114 HIS A CA 1
ATOM 850 C C . HIS A 1 114 ? 21.814 5.229 -12.496 1.00 53.69 114 HIS A C 1
ATOM 852 O O . HIS A 1 114 ? 22.435 6.291 -12.522 1.00 53.69 114 HIS A O 1
ATOM 858 N N . MET A 1 115 ? 20.543 5.182 -12.086 1.00 61.97 115 MET A N 1
ATOM 859 C CA . MET A 1 115 ? 19.973 6.309 -11.341 1.00 61.97 115 MET A CA 1
ATOM 860 C C . MET A 1 115 ? 20.692 6.457 -9.998 1.00 61.97 115 MET A C 1
ATOM 862 O O . MET A 1 115 ? 20.972 5.465 -9.323 1.00 61.97 115 MET A O 1
ATOM 866 N N . ASP A 1 116 ? 20.932 7.702 -9.587 1.00 71.19 116 ASP A N 1
ATOM 867 C CA . ASP A 1 116 ? 21.378 8.001 -8.230 1.00 71.19 116 ASP A CA 1
ATOM 868 C C . ASP A 1 116 ? 20.339 7.477 -7.219 1.00 71.19 116 ASP A C 1
ATOM 870 O O . ASP A 1 116 ? 19.126 7.680 -7.366 1.00 71.19 116 ASP A O 1
ATOM 874 N N . GLN A 1 117 ? 20.820 6.779 -6.190 1.00 85.69 117 GLN A N 1
ATOM 875 C CA . GLN A 1 117 ? 20.011 6.148 -5.143 1.00 85.69 117 GLN A CA 1
ATOM 876 C C . GLN A 1 117 ? 19.088 7.172 -4.468 1.00 85.69 117 GLN A C 1
ATOM 878 O O . GLN A 1 117 ? 17.954 6.849 -4.101 1.00 85.69 117 GLN A O 1
ATOM 883 N N . ALA A 1 118 ? 19.541 8.427 -4.379 1.00 81.94 118 ALA A N 1
ATOM 884 C CA . ALA A 1 118 ? 18.768 9.547 -3.859 1.00 81.94 118 ALA A CA 1
ATOM 885 C C . ALA A 1 118 ? 17.486 9.817 -4.665 1.00 81.94 118 ALA A C 1
ATOM 887 O O . ALA A 1 118 ? 16.440 10.120 -4.085 1.00 81.94 118 ALA A O 1
ATOM 888 N N . VAL A 1 119 ? 17.523 9.657 -5.991 1.00 81.81 119 VAL A N 1
ATOM 889 C CA . VAL A 1 119 ? 16.351 9.893 -6.844 1.00 81.81 119 VAL A CA 1
ATOM 890 C C . VAL A 1 119 ? 15.332 8.769 -6.685 1.00 81.81 119 VAL A C 1
ATOM 892 O O . VAL A 1 119 ? 14.139 9.042 -6.553 1.00 81.81 119 VAL A O 1
ATOM 895 N N . LEU A 1 120 ? 15.781 7.512 -6.615 1.00 84.19 120 LEU A N 1
ATOM 896 C CA . LEU A 1 120 ? 14.901 6.368 -6.348 1.00 84.19 120 LEU A CA 1
ATOM 897 C C . LEU A 1 120 ? 14.234 6.479 -4.973 1.00 84.19 120 LEU A C 1
ATOM 899 O O . LEU A 1 120 ? 13.027 6.247 -4.848 1.00 84.19 120 LEU A O 1
ATOM 903 N N . LEU A 1 121 ? 14.996 6.899 -3.960 1.00 86.69 121 LEU A N 1
ATOM 904 C CA . LEU A 1 121 ? 14.481 7.176 -2.623 1.00 86.69 121 LEU A CA 1
ATOM 905 C C . LEU A 1 121 ? 13.447 8.312 -2.649 1.00 86.69 121 LEU A C 1
ATOM 907 O O . LEU A 1 121 ? 12.375 8.181 -2.056 1.00 86.69 121 LEU A O 1
ATOM 911 N N . GLY A 1 122 ? 13.730 9.397 -3.375 1.00 83.31 122 GLY A N 1
ATOM 912 C CA . GLY A 1 122 ? 12.829 10.539 -3.536 1.00 83.31 122 GLY A CA 1
ATOM 913 C C . GLY A 1 122 ? 11.524 10.174 -4.248 1.00 83.31 122 GLY A C 1
ATOM 914 O O . GLY A 1 122 ? 10.442 10.542 -3.784 1.00 83.31 122 GLY A O 1
ATOM 915 N N . ILE A 1 123 ? 11.596 9.382 -5.322 1.00 81.94 123 ILE A N 1
ATOM 916 C CA . ILE A 1 123 ? 10.413 8.849 -6.014 1.00 81.94 123 ILE A CA 1
ATOM 917 C C . ILE A 1 123 ? 9.625 7.930 -5.069 1.00 81.94 123 ILE A C 1
ATOM 919 O O . ILE A 1 123 ? 8.400 8.040 -4.985 1.00 81.94 123 ILE A O 1
ATOM 923 N N . GLY A 1 124 ? 10.300 7.060 -4.314 1.00 85.06 124 GLY A N 1
ATOM 924 C CA . GLY A 1 124 ? 9.677 6.220 -3.287 1.00 85.06 124 GLY A CA 1
ATOM 925 C C . GLY A 1 124 ? 8.952 7.040 -2.215 1.00 85.06 124 GLY A C 1
ATOM 926 O O . GLY A 1 124 ? 7.797 6.765 -1.899 1.00 85.06 124 GLY A O 1
ATOM 927 N N . PHE A 1 125 ? 9.578 8.102 -1.708 1.00 85.62 125 PHE A N 1
ATOM 928 C CA . PHE A 1 125 ? 8.981 9.009 -0.725 1.00 85.62 125 PHE A CA 1
ATOM 929 C C . PHE A 1 125 ? 7.745 9.720 -1.280 1.00 85.62 125 PHE A C 1
ATOM 931 O O . PHE A 1 125 ? 6.666 9.671 -0.687 1.00 85.62 125 PHE A O 1
ATOM 938 N N . LEU A 1 126 ? 7.872 10.328 -2.459 1.00 80.38 126 LEU A N 1
ATOM 939 C CA . LEU A 1 126 ? 6.785 11.073 -3.087 1.00 80.38 126 LEU A CA 1
ATOM 940 C C . LEU A 1 126 ? 5.593 10.169 -3.409 1.00 80.38 126 LEU A C 1
ATOM 942 O O . LEU A 1 126 ? 4.431 10.545 -3.267 1.00 80.38 126 LEU A O 1
ATOM 946 N N . THR A 1 127 ? 5.879 8.943 -3.832 1.00 77.00 127 THR A N 1
ATOM 947 C CA . THR A 1 127 ? 4.840 7.969 -4.132 1.00 77.00 127 THR A CA 1
ATOM 948 C C . THR A 1 127 ? 4.292 7.320 -2.854 1.00 77.00 127 THR A C 1
ATOM 950 O O . THR A 1 127 ? 3.122 6.958 -2.815 1.00 77.00 127 THR A O 1
ATOM 953 N N . GLY A 1 128 ? 5.029 7.272 -1.745 1.00 78.38 128 GLY A N 1
ATOM 954 C CA . GLY A 1 128 ? 4.552 6.709 -0.477 1.00 78.38 128 GLY A CA 1
ATOM 955 C C . GLY A 1 128 ? 3.253 7.334 0.060 1.00 78.38 128 GLY A C 1
ATOM 956 O O . GLY A 1 128 ? 2.489 6.650 0.742 1.00 78.38 128 GLY A O 1
ATOM 957 N N . PHE A 1 129 ? 2.906 8.568 -0.322 1.00 75.31 129 PHE A N 1
ATOM 958 C CA . PHE A 1 129 ? 1.608 9.170 0.021 1.00 75.31 129 PHE A CA 1
ATOM 959 C C . PHE A 1 129 ? 0.402 8.404 -0.552 1.00 75.31 129 PHE A C 1
ATOM 961 O O . PHE A 1 129 ? -0.633 8.320 0.108 1.00 75.31 129 PHE A O 1
ATOM 968 N N . HIS A 1 130 ? 0.521 7.765 -1.724 1.00 75.31 130 HIS A N 1
ATOM 969 C CA . HIS A 1 130 ? -0.549 6.894 -2.236 1.00 75.31 130 HIS A CA 1
ATOM 970 C C . HIS A 1 130 ? -0.610 5.563 -1.467 1.00 75.31 130 HIS A C 1
ATOM 972 O O . HIS A 1 130 ? -1.675 4.949 -1.361 1.00 75.31 130 HIS A O 1
ATOM 978 N N . CYS A 1 131 ? 0.523 5.108 -0.911 1.00 73.94 131 CYS A N 1
ATOM 979 C CA . CYS A 1 131 ? 0.575 3.887 -0.109 1.00 73.94 131 CYS A CA 1
ATOM 980 C C . CYS A 1 131 ? -0.251 4.040 1.167 1.00 73.94 131 CYS A C 1
ATOM 982 O O . CYS A 1 131 ? -0.820 3.058 1.621 1.00 73.94 131 CYS A O 1
ATOM 984 N N . ILE A 1 132 ? -0.392 5.249 1.711 1.00 74.50 132 ILE A N 1
ATOM 985 C CA . ILE A 1 132 ? -1.291 5.518 2.840 1.00 74.50 132 ILE A CA 1
ATOM 986 C C . ILE A 1 132 ? -2.739 5.140 2.489 1.00 74.50 132 ILE A C 1
ATOM 988 O O . ILE A 1 132 ? -3.425 4.512 3.292 1.00 74.50 132 ILE A O 1
ATOM 992 N N . GLY A 1 133 ? -3.181 5.447 1.266 1.00 71.00 133 GLY A N 1
ATOM 993 C CA . GLY A 1 133 ? -4.524 5.118 0.791 1.00 71.00 133 GLY A CA 1
ATOM 994 C C . GLY A 1 133 ? -4.768 3.616 0.637 1.00 71.00 133 GLY A C 1
ATOM 995 O O . GLY A 1 133 ? -5.772 3.107 1.128 1.00 71.00 133 GLY A O 1
ATOM 996 N N . MET A 1 134 ? -3.844 2.894 -0.009 1.00 76.50 134 MET A N 1
ATOM 997 C CA . MET A 1 134 ? -4.031 1.462 -0.308 1.00 76.50 134 MET A CA 1
ATOM 998 C C . MET A 1 134 ? -3.544 0.528 0.809 1.00 76.50 134 MET A C 1
ATOM 1000 O O . MET A 1 134 ? -4.183 -0.471 1.124 1.00 76.50 134 MET A O 1
ATOM 1004 N N . CYS A 1 135 ? -2.396 0.836 1.415 1.00 77.88 135 CYS A N 1
ATOM 1005 C CA . CYS A 1 135 ? -1.799 0.031 2.481 1.00 77.88 135 CYS A CA 1
ATOM 1006 C C . CYS A 1 135 ? -2.350 0.385 3.872 1.00 77.88 135 CYS A C 1
ATOM 1008 O O . CYS A 1 135 ? -2.212 -0.418 4.792 1.00 77.88 135 CYS A O 1
ATOM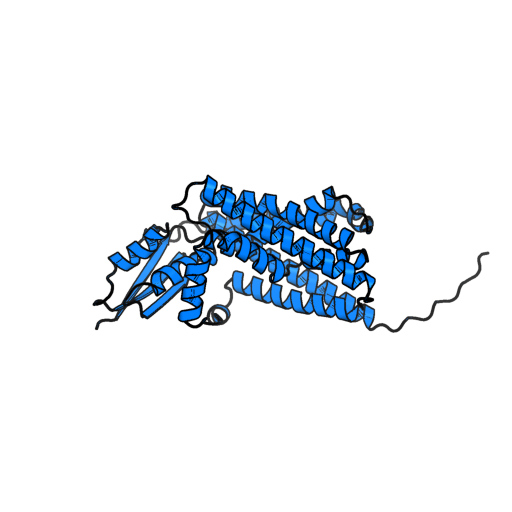 1010 N N . GLY A 1 136 ? -2.974 1.557 4.049 1.00 74.38 136 GLY A N 1
ATOM 1011 C CA . GLY A 1 136 ? -3.431 2.041 5.356 1.00 74.38 136 GLY A CA 1
ATOM 1012 C C . GLY A 1 136 ? -4.444 1.124 6.045 1.00 74.38 136 GLY A C 1
ATOM 1013 O O . GLY A 1 136 ? -4.409 0.993 7.264 1.00 74.38 136 GLY A O 1
ATOM 1014 N N . GLY A 1 137 ? -5.293 0.422 5.284 1.00 71.19 137 GLY A N 1
ATOM 1015 C CA . GLY A 1 137 ? -6.224 -0.568 5.839 1.00 71.19 137 GLY A CA 1
ATOM 1016 C C . GLY A 1 137 ? -5.513 -1.751 6.506 1.00 71.19 137 GLY A C 1
ATOM 1017 O O . GLY A 1 137 ? -5.897 -2.161 7.597 1.00 71.19 137 GLY A O 1
ATOM 1018 N N . PHE A 1 138 ? -4.425 -2.241 5.903 1.00 73.94 138 PHE A N 1
ATOM 1019 C CA . PHE A 1 138 ? -3.597 -3.296 6.494 1.00 73.94 138 PHE A CA 1
ATOM 1020 C C . PHE A 1 138 ? -2.875 -2.807 7.746 1.00 73.94 138 PHE A C 1
ATOM 1022 O O . PHE A 1 138 ? -2.822 -3.537 8.731 1.00 73.94 138 PHE A O 1
ATOM 1029 N N . VAL A 1 139 ? -2.370 -1.566 7.715 1.00 74.75 139 VAL A N 1
ATOM 1030 C CA . VAL A 1 139 ? -1.729 -0.915 8.866 1.00 74.75 139 VAL A CA 1
ATOM 1031 C C . VAL A 1 139 ? -2.676 -0.861 10.058 1.00 74.75 139 VAL A C 1
ATOM 1033 O O . VAL A 1 139 ? -2.322 -1.316 11.137 1.00 74.75 139 VAL A O 1
ATOM 1036 N N . VAL A 1 140 ? -3.904 -0.393 9.851 1.00 69.56 140 VAL A N 1
ATOM 1037 C CA . VAL A 1 140 ? -4.922 -0.359 10.910 1.00 69.56 140 VAL A CA 1
ATOM 1038 C C . VAL A 1 140 ? -5.306 -1.767 11.377 1.00 69.56 140 VAL A C 1
ATOM 1040 O O . VAL A 1 140 ? -5.506 -1.970 12.567 1.00 69.56 140 VAL A O 1
ATOM 1043 N N . GLY A 1 141 ? -5.359 -2.749 10.473 1.00 68.94 141 GLY A N 1
ATOM 1044 C CA . GLY A 1 141 ? -5.753 -4.121 10.805 1.00 68.94 141 GLY A CA 1
ATOM 1045 C C . GLY A 1 141 ? -4.766 -4.878 11.703 1.00 68.94 141 GLY A C 1
ATOM 1046 O O . GLY A 1 141 ? -5.201 -5.689 12.518 1.00 68.94 141 GLY A O 1
ATOM 1047 N N . TYR A 1 142 ? -3.452 -4.639 11.577 1.00 72.56 142 TYR A N 1
ATOM 1048 C CA . TYR A 1 142 ? -2.454 -5.259 12.466 1.00 72.56 142 TYR A CA 1
ATOM 1049 C C . TYR A 1 142 ? -2.107 -4.402 13.693 1.00 72.56 142 TYR A C 1
ATOM 1051 O O . TYR A 1 142 ? -1.473 -4.909 14.624 1.00 72.56 142 TYR A O 1
ATOM 1059 N N . THR A 1 143 ? -2.464 -3.114 13.702 1.00 72.12 143 THR A N 1
ATOM 1060 C CA . THR A 1 143 ? -2.197 -2.222 14.834 1.00 72.12 143 THR A CA 1
ATOM 1061 C C . THR A 1 143 ? -3.239 -2.423 15.928 1.00 72.12 143 THR A C 1
ATOM 1063 O O . THR A 1 143 ? -4.419 -2.147 15.748 1.00 72.12 143 THR A O 1
ATOM 1066 N N . ASP A 1 144 ? -2.778 -2.863 17.098 1.00 69.94 144 ASP A N 1
ATOM 1067 C CA . ASP A 1 144 ? -3.602 -2.989 18.298 1.00 69.94 144 ASP A CA 1
ATOM 1068 C C . ASP A 1 144 ? -3.389 -1.769 19.219 1.00 69.94 144 ASP A C 1
ATOM 1070 O O . ASP A 1 144 ? -2.293 -1.615 19.782 1.00 69.94 144 ASP A O 1
ATOM 1074 N N . PRO A 1 145 ? -4.405 -0.902 19.399 1.00 65.25 145 PRO A N 1
ATOM 1075 C CA . PRO A 1 145 ? -4.298 0.286 20.243 1.00 65.25 145 PRO A CA 1
ATOM 1076 C C . PRO A 1 145 ? -4.092 -0.041 21.730 1.00 65.25 145 PRO A C 1
ATOM 1078 O O . PRO A 1 145 ? -3.588 0.809 22.461 1.00 65.25 145 PRO A O 1
ATOM 1081 N N . ALA A 1 146 ? -4.407 -1.260 22.185 1.00 67.25 146 ALA A N 1
ATOM 1082 C CA . ALA A 1 146 ? -4.193 -1.683 23.571 1.00 67.25 146 ALA A CA 1
ATOM 1083 C C . ALA A 1 146 ? -2.732 -2.079 23.873 1.00 67.25 146 ALA A C 1
ATOM 1085 O O . ALA A 1 146 ? -2.365 -2.286 25.032 1.00 67.25 146 ALA A O 1
ATOM 1086 N N . LYS A 1 147 ? -1.877 -2.222 22.849 1.00 74.12 147 LYS A N 1
ATOM 1087 C CA . LYS A 1 147 ? -0.459 -2.582 23.015 1.00 74.12 147 LYS A CA 1
ATOM 1088 C C . LYS A 1 147 ? 0.429 -1.342 23.184 1.00 74.12 147 LYS A C 1
ATOM 1090 O O . LYS A 1 147 ? 0.133 -0.297 22.614 1.00 74.12 147 LYS A O 1
ATOM 1095 N N . PRO A 1 148 ? 1.566 -1.456 23.899 1.00 80.75 148 PRO A N 1
ATOM 1096 C CA . PRO A 1 148 ? 2.500 -0.345 24.076 1.00 80.75 148 PRO A CA 1
ATOM 1097 C C . PRO A 1 148 ? 3.076 0.151 22.740 1.00 80.75 148 PRO A C 1
ATOM 1099 O O . PRO A 1 148 ? 3.306 -0.640 21.819 1.00 80.75 148 PRO A O 1
ATOM 1102 N N . LYS A 1 149 ? 3.384 1.456 22.667 1.00 80.00 149 LYS A N 1
ATOM 1103 C CA . LYS A 1 149 ? 3.895 2.135 21.458 1.00 80.00 149 LYS A CA 1
ATOM 1104 C C . LYS A 1 149 ? 5.142 1.469 20.858 1.00 80.00 149 LYS A C 1
ATOM 1106 O O . LYS A 1 149 ? 5.287 1.438 19.642 1.00 80.00 149 LYS A O 1
ATOM 1111 N N . SER A 1 150 ? 6.011 0.875 21.681 1.00 80.88 150 SER A N 1
ATOM 1112 C CA . SER A 1 150 ? 7.195 0.130 21.217 1.00 80.88 150 SER A CA 1
ATOM 1113 C C . SER A 1 150 ? 6.829 -1.095 20.374 1.00 80.88 150 SER A C 1
ATOM 1115 O O . SER A 1 150 ? 7.454 -1.368 19.349 1.00 80.88 150 SER A O 1
ATOM 1117 N N . ARG A 1 151 ? 5.773 -1.816 20.765 1.00 80.12 151 ARG A N 1
ATOM 1118 C CA . ARG A 1 151 ? 5.288 -3.000 20.049 1.00 80.12 151 ARG A CA 1
ATOM 1119 C C . ARG A 1 151 ? 4.553 -2.623 18.765 1.00 80.12 151 ARG A C 1
ATOM 1121 O O . ARG A 1 151 ? 4.635 -3.363 17.790 1.00 80.12 151 ARG A O 1
ATOM 1128 N N . GLN A 1 152 ? 3.889 -1.467 18.751 1.00 78.50 152 GLN A N 1
ATOM 1129 C CA . GLN A 1 152 ? 3.296 -0.898 17.538 1.00 78.50 152 GLN A CA 1
ATOM 1130 C C . GLN A 1 152 ? 4.383 -0.473 16.541 1.00 78.50 152 GLN A C 1
ATOM 1132 O O . GLN A 1 152 ? 4.314 -0.837 15.370 1.00 78.50 152 GLN A O 1
ATOM 1137 N N . LEU A 1 153 ? 5.442 0.200 17.008 1.00 82.88 153 LEU A N 1
ATOM 1138 C CA . LEU A 1 153 ? 6.588 0.561 16.169 1.00 82.88 153 LEU A CA 1
ATOM 1139 C C . LEU A 1 153 ? 7.260 -0.680 15.565 1.00 82.88 153 LEU A C 1
ATOM 1141 O O . LEU A 1 153 ? 7.535 -0.704 14.368 1.00 82.88 153 LEU A O 1
ATOM 1145 N N . LEU A 1 154 ? 7.454 -1.737 16.360 1.00 86.25 154 LEU A N 1
ATOM 1146 C CA . LEU A 1 154 ? 7.991 -3.005 15.864 1.00 86.25 154 LEU A CA 1
ATOM 1147 C C . LEU A 1 154 ? 7.077 -3.647 14.806 1.00 86.25 154 LEU A C 1
ATOM 1149 O O . LEU A 1 154 ? 7.571 -4.169 13.808 1.00 86.25 154 LEU A O 1
ATOM 1153 N N . ALA A 1 155 ? 5.754 -3.583 14.982 1.00 83.94 155 ALA A N 1
ATOM 1154 C CA . ALA A 1 155 ? 4.803 -4.066 13.982 1.00 83.94 155 ALA A CA 1
ATOM 1155 C C . ALA A 1 155 ? 4.928 -3.274 12.669 1.00 83.94 155 ALA A C 1
ATOM 1157 O O . ALA A 1 155 ? 5.083 -3.879 11.609 1.00 83.94 155 ALA A O 1
ATOM 1158 N N . HIS A 1 156 ? 4.978 -1.941 12.734 1.00 84.62 156 HIS A N 1
ATOM 1159 C CA . HIS A 1 156 ? 5.165 -1.101 11.550 1.00 84.62 156 HIS A CA 1
ATOM 1160 C C . HIS A 1 156 ? 6.502 -1.353 10.845 1.00 84.62 156 HIS A C 1
ATOM 1162 O O . HIS A 1 156 ? 6.523 -1.482 9.622 1.00 84.62 156 HIS A O 1
ATOM 1168 N N . LEU A 1 157 ? 7.597 -1.488 11.600 1.00 88.12 157 LEU A N 1
ATOM 1169 C CA . LEU A 1 157 ? 8.916 -1.812 11.053 1.00 88.12 157 LEU A CA 1
ATOM 1170 C C . LEU A 1 157 ? 8.949 -3.210 10.430 1.00 88.12 157 LEU A C 1
ATOM 1172 O O . LEU A 1 157 ? 9.513 -3.380 9.355 1.00 88.12 157 LEU A O 1
ATOM 1176 N N . SER A 1 158 ? 8.310 -4.203 11.049 1.00 88.06 158 SER A N 1
ATOM 1177 C CA . SER A 1 158 ? 8.247 -5.559 10.487 1.00 88.06 158 SER A CA 1
ATOM 1178 C C . SER A 1 158 ? 7.405 -5.629 9.208 1.00 88.06 158 SER A C 1
ATOM 1180 O O . SER A 1 158 ? 7.795 -6.305 8.257 1.00 88.06 158 SER A O 1
ATOM 1182 N N . TYR A 1 159 ? 6.296 -4.885 9.139 1.00 87.06 159 TYR A N 1
ATOM 1183 C CA . TYR A 1 159 ? 5.501 -4.728 7.920 1.00 87.06 159 TYR A CA 1
ATOM 1184 C C . TYR A 1 159 ? 6.302 -4.036 6.810 1.00 87.06 159 TYR A C 1
ATOM 1186 O O . TYR A 1 159 ? 6.359 -4.526 5.682 1.00 87.06 159 TYR A O 1
ATOM 1194 N N . ALA A 1 160 ? 6.951 -2.920 7.147 1.00 87.06 160 ALA A N 1
ATOM 1195 C CA . ALA A 1 160 ? 7.836 -2.168 6.265 1.00 87.06 160 ALA A CA 1
ATOM 1196 C C . ALA A 1 160 ? 8.955 -3.049 5.698 1.00 87.06 160 ALA A C 1
ATOM 1198 O O . ALA A 1 160 ? 9.157 -3.098 4.487 1.00 87.06 160 ALA A O 1
ATOM 1199 N N . PHE A 1 161 ? 9.623 -3.799 6.570 1.00 89.62 161 PHE A N 1
ATOM 1200 C CA . PHE A 1 161 ? 10.678 -4.728 6.197 1.00 89.62 161 PHE A CA 1
ATOM 1201 C C . PHE A 1 161 ? 10.170 -5.817 5.245 1.00 89.62 161 PHE A C 1
ATOM 1203 O O . PHE A 1 161 ? 10.767 -6.029 4.193 1.00 89.62 161 PHE A O 1
ATOM 1210 N N . GLY A 1 162 ? 9.035 -6.455 5.556 1.00 90.25 162 GLY A N 1
ATOM 1211 C CA . GLY A 1 162 ? 8.432 -7.466 4.680 1.00 90.25 162 GLY A CA 1
ATOM 1212 C C . GLY A 1 162 ? 8.066 -6.920 3.297 1.00 90.25 162 GLY A C 1
ATOM 1213 O O . GLY A 1 162 ? 8.282 -7.592 2.285 1.00 90.25 162 GLY A O 1
ATOM 1214 N N . LYS A 1 163 ? 7.568 -5.680 3.240 1.00 88.94 163 LYS A N 1
ATOM 1215 C CA . LYS A 1 163 ? 7.222 -5.001 1.988 1.00 88.94 163 LYS A CA 1
ATOM 1216 C C . LYS A 1 163 ? 8.462 -4.708 1.142 1.00 88.94 163 LYS A C 1
ATOM 1218 O O . LYS A 1 163 ? 8.490 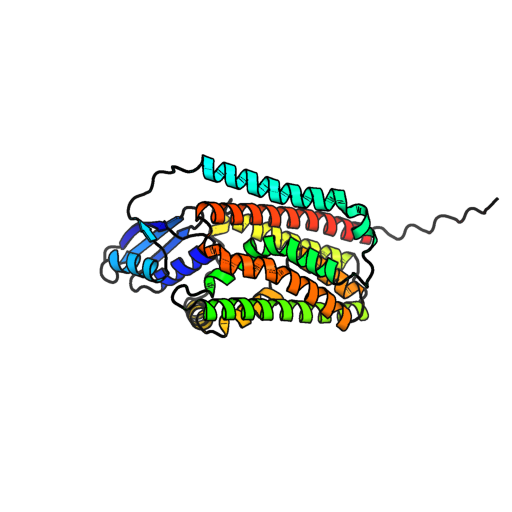-5.080 -0.029 1.00 88.94 163 LYS A O 1
ATOM 1223 N N . THR A 1 164 ? 9.493 -4.097 1.727 1.00 91.50 164 THR A N 1
ATOM 1224 C CA . THR A 1 164 ? 10.746 -3.794 1.017 1.00 91.50 164 THR A CA 1
ATOM 1225 C C . THR A 1 164 ? 11.436 -5.071 0.547 1.00 91.50 164 THR A C 1
ATOM 1227 O O . THR A 1 164 ? 11.860 -5.138 -0.601 1.00 91.50 164 THR A O 1
ATOM 1230 N N . LEU A 1 165 ? 11.463 -6.118 1.376 1.00 93.44 165 LEU A N 1
ATOM 1231 C CA . LEU A 1 165 ? 12.018 -7.417 0.995 1.00 93.44 165 LEU A CA 1
ATOM 1232 C C . LEU A 1 165 ? 11.274 -8.037 -0.200 1.00 93.44 165 LEU A C 1
ATOM 1234 O O . LEU A 1 165 ? 11.898 -8.564 -1.121 1.00 93.44 165 LEU A O 1
ATOM 1238 N N . SER A 1 166 ? 9.945 -7.932 -0.230 1.00 92.12 166 SER A N 1
ATOM 1239 C CA . SER A 1 166 ? 9.139 -8.396 -1.372 1.00 92.12 166 SER A CA 1
ATOM 1240 C C . SER A 1 166 ? 9.427 -7.604 -2.642 1.00 92.12 166 SER A C 1
ATOM 1242 O O . SER A 1 166 ? 9.504 -8.167 -3.729 1.00 92.12 166 SER A O 1
ATOM 1244 N N . TYR A 1 167 ? 9.623 -6.291 -2.519 1.00 92.38 167 TYR A N 1
ATOM 1245 C CA . TYR A 1 167 ? 9.983 -5.450 -3.656 1.00 92.38 167 TYR A CA 1
ATOM 1246 C C . TYR A 1 167 ? 11.373 -5.793 -4.185 1.00 92.38 167 TYR A C 1
ATOM 1248 O O . TYR A 1 167 ? 11.519 -5.982 -5.387 1.00 92.38 167 TYR A O 1
ATOM 1256 N N . SER A 1 168 ? 12.371 -5.954 -3.319 1.00 93.88 168 SER A N 1
ATOM 1257 C CA . SER A 1 168 ? 13.723 -6.345 -3.734 1.00 93.88 168 SER A CA 1
ATOM 1258 C C . SER A 1 168 ? 13.760 -7.723 -4.393 1.00 93.88 168 SER A C 1
ATOM 1260 O O . SER A 1 168 ? 14.419 -7.889 -5.414 1.00 93.88 168 SER A O 1
ATOM 1262 N N . THR A 1 169 ? 13.024 -8.701 -3.857 1.00 94.38 169 THR A N 1
ATOM 1263 C CA . THR A 1 169 ? 12.945 -10.049 -4.451 1.00 94.38 169 THR A CA 1
ATOM 1264 C C . THR A 1 169 ? 12.252 -10.036 -5.813 1.00 94.38 169 THR A C 1
ATOM 1266 O O . THR A 1 169 ? 12.761 -10.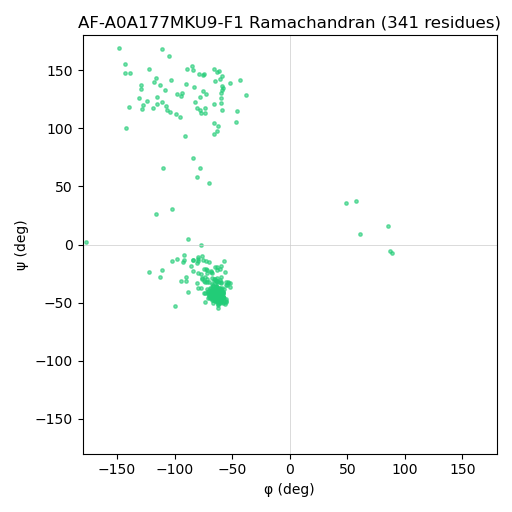638 -6.758 1.00 94.38 169 THR A O 1
ATOM 1269 N N . LEU A 1 170 ? 11.152 -9.291 -5.965 1.00 91.75 170 LEU A N 1
ATOM 1270 C CA . LEU A 1 170 ? 10.522 -9.085 -7.272 1.00 91.75 170 LEU A CA 1
ATOM 1271 C C . LEU A 1 170 ? 11.435 -8.323 -8.238 1.00 91.75 170 LEU A C 1
ATOM 1273 O O . LEU A 1 170 ? 11.502 -8.675 -9.411 1.00 91.75 170 LEU A O 1
ATOM 1277 N N . GLY A 1 171 ? 12.166 -7.318 -7.756 1.00 91.12 171 GLY A N 1
ATOM 1278 C CA . GLY A 1 171 ? 13.138 -6.563 -8.545 1.00 91.12 171 GLY A CA 1
ATOM 1279 C C . GLY A 1 171 ? 14.257 -7.446 -9.086 1.00 91.12 171 GLY A C 1
ATOM 1280 O O . GLY A 1 171 ? 14.563 -7.372 -10.273 1.00 91.12 171 GLY A O 1
ATOM 1281 N N . ALA A 1 172 ? 14.798 -8.341 -8.254 1.00 93.38 172 ALA A N 1
ATOM 1282 C CA . ALA A 1 172 ? 15.768 -9.344 -8.686 1.00 93.38 172 ALA A CA 1
ATOM 1283 C C . ALA A 1 172 ? 15.190 -10.265 -9.766 1.00 93.38 172 ALA A C 1
ATOM 1285 O O . ALA A 1 172 ? 15.839 -10.517 -10.781 1.00 93.38 172 ALA A O 1
ATOM 1286 N N . GLY A 1 173 ? 13.947 -10.718 -9.573 1.00 92.19 173 GLY A N 1
ATOM 1287 C CA . GLY A 1 173 ? 13.227 -11.533 -10.548 1.00 92.19 173 GLY A CA 1
ATOM 1288 C C . GLY A 1 173 ? 13.061 -10.821 -11.889 1.00 92.19 173 GLY A C 1
ATOM 1289 O O . GLY A 1 173 ? 13.412 -11.379 -12.923 1.00 92.19 173 GLY A O 1
ATOM 1290 N N . PHE A 1 174 ? 12.593 -9.571 -11.890 1.00 88.19 174 PHE A N 1
ATOM 1291 C CA . PHE A 1 174 ? 12.449 -8.792 -13.121 1.00 88.19 174 PHE A CA 1
ATOM 1292 C C . PHE A 1 174 ? 13.794 -8.453 -13.770 1.00 88.19 174 PHE A C 1
ATOM 1294 O O . PHE A 1 174 ? 13.865 -8.489 -14.994 1.00 88.19 174 PHE A O 1
ATOM 1301 N N . GLY A 1 175 ? 14.854 -8.205 -12.995 1.00 88.50 175 GLY A N 1
ATOM 1302 C CA . GLY A 1 175 ? 16.214 -8.035 -13.519 1.00 88.50 175 GLY A CA 1
ATOM 1303 C C . GLY A 1 175 ? 16.743 -9.291 -14.212 1.00 88.50 175 GLY A C 1
ATOM 1304 O O . GLY A 1 175 ? 17.247 -9.209 -15.330 1.00 88.50 175 GLY A O 1
ATOM 1305 N N . LEU A 1 176 ? 16.531 -10.467 -13.611 1.00 90.25 176 LEU A N 1
ATOM 1306 C CA . LEU A 1 176 ? 16.876 -11.758 -14.218 1.00 90.25 176 LEU A CA 1
ATOM 1307 C C . LEU A 1 176 ? 16.047 -12.051 -15.479 1.00 90.25 176 LEU A C 1
ATOM 1309 O O . LEU A 1 176 ? 16.574 -12.518 -16.491 1.00 90.25 176 LEU A O 1
ATOM 1313 N N . LEU A 1 177 ? 14.742 -11.767 -15.437 1.00 87.19 177 LEU A N 1
ATOM 1314 C CA . LEU A 1 177 ? 13.865 -11.899 -16.603 1.00 87.19 177 LEU A CA 1
ATOM 1315 C C . LEU A 1 177 ? 14.281 -10.932 -17.716 1.00 87.19 177 LEU A C 1
ATOM 1317 O O . LEU A 1 177 ? 14.232 -11.298 -18.882 1.00 87.19 177 LEU A O 1
ATOM 1321 N N . GLY A 1 178 ? 14.742 -9.733 -17.367 1.00 82.25 178 GLY A N 1
ATOM 1322 C CA . GLY A 1 178 ? 15.298 -8.763 -18.306 1.00 82.25 178 GLY A CA 1
ATOM 1323 C C . GLY A 1 178 ? 16.573 -9.238 -19.006 1.00 82.25 178 GLY A C 1
ATOM 1324 O O . GLY A 1 178 ? 16.783 -8.909 -20.169 1.00 82.25 178 GLY A O 1
ATOM 1325 N N . ALA A 1 179 ? 17.382 -10.058 -18.328 1.00 82.06 179 ALA A N 1
ATOM 1326 C CA . ALA A 1 179 ? 18.585 -10.672 -18.892 1.00 82.06 179 ALA A CA 1
ATOM 1327 C C . ALA A 1 179 ? 18.277 -11.778 -19.919 1.00 82.06 179 ALA A C 1
ATOM 1329 O O . ALA A 1 179 ? 19.067 -12.026 -20.825 1.00 82.06 179 ALA A O 1
ATOM 1330 N N . SER A 1 180 ? 17.142 -12.469 -19.756 1.00 79.44 180 SER A N 1
ATOM 1331 C CA . SER A 1 180 ? 16.808 -13.701 -20.490 1.00 79.44 180 SER A CA 1
ATOM 1332 C C . SER A 1 180 ? 15.665 -13.545 -21.495 1.00 79.44 180 SER A C 1
ATOM 1334 O O . SER A 1 180 ? 15.563 -14.330 -22.437 1.00 79.44 180 SER A O 1
ATOM 1336 N N . ILE A 1 181 ? 14.806 -12.539 -21.327 1.00 74.88 181 ILE A N 1
ATOM 1337 C CA . ILE A 1 181 ? 13.606 -12.328 -22.135 1.00 74.88 181 ILE A CA 1
ATOM 1338 C C . ILE A 1 181 ? 13.605 -10.891 -22.651 1.00 74.88 181 ILE A C 1
ATOM 1340 O O . ILE A 1 181 ? 13.449 -9.932 -21.893 1.00 74.88 181 ILE A O 1
ATOM 1344 N N . ALA A 1 182 ? 13.678 -10.734 -23.974 1.00 68.12 182 ALA A N 1
ATOM 1345 C CA . ALA A 1 182 ? 13.358 -9.468 -24.616 1.00 68.12 182 ALA A CA 1
ATOM 1346 C C . ALA A 1 182 ? 11.864 -9.183 -24.403 1.00 68.12 182 ALA A C 1
ATOM 1348 O O . ALA A 1 182 ? 11.007 -9.704 -25.118 1.00 68.12 182 ALA A O 1
ATOM 1349 N N . ILE A 1 183 ? 11.533 -8.399 -23.373 1.00 68.50 183 ILE A N 1
ATOM 1350 C CA . ILE A 1 183 ? 10.138 -8.075 -23.073 1.00 68.50 183 ILE A CA 1
ATOM 1351 C C . ILE A 1 183 ? 9.594 -7.225 -24.222 1.00 68.50 183 ILE A C 1
ATOM 1353 O O . ILE A 1 183 ? 9.907 -6.035 -24.339 1.00 68.50 183 ILE A O 1
ATOM 1357 N N . THR A 1 184 ? 8.781 -7.849 -25.070 1.00 77.31 184 THR A N 1
ATOM 1358 C CA . THR A 1 184 ? 8.226 -7.196 -26.249 1.00 77.31 184 THR A CA 1
ATOM 1359 C C . THR A 1 184 ? 7.326 -6.023 -25.839 1.00 77.31 184 THR A C 1
ATOM 1361 O O . THR A 1 184 ? 6.690 -6.062 -24.773 1.00 77.31 184 THR A O 1
ATOM 1364 N N . PRO A 1 185 ? 7.241 -4.957 -26.658 1.00 76.69 185 PRO A N 1
ATOM 1365 C CA . PRO A 1 185 ? 6.349 -3.830 -26.389 1.00 76.69 185 PRO A CA 1
ATOM 1366 C C . PRO A 1 185 ? 4.903 -4.275 -26.124 1.00 76.69 185 PRO A C 1
ATOM 1368 O O . PRO A 1 185 ? 4.247 -3.761 -25.222 1.00 76.69 185 PRO A O 1
ATOM 1371 N N . GLN A 1 186 ? 4.426 -5.303 -26.825 1.00 7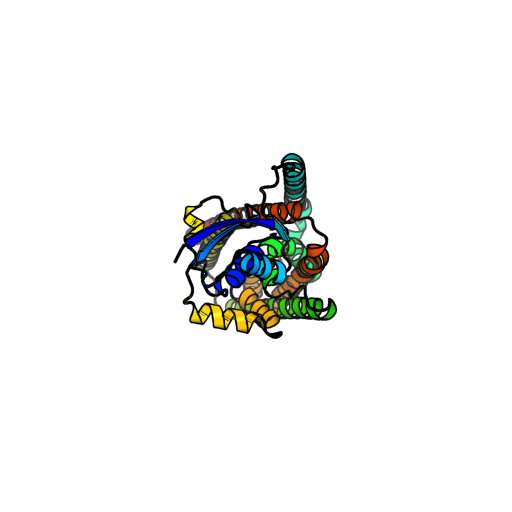9.19 186 GLN A N 1
ATOM 1372 C CA . GLN A 1 186 ? 3.075 -5.838 -26.679 1.00 79.19 186 GLN A CA 1
ATOM 1373 C C . GLN A 1 186 ? 2.839 -6.437 -25.282 1.00 79.19 186 GLN A C 1
ATOM 1375 O O . GLN A 1 186 ? 1.815 -6.142 -24.667 1.00 79.19 186 GLN A O 1
ATOM 1380 N N . ILE A 1 187 ? 3.792 -7.209 -24.738 1.00 76.81 187 ILE A N 1
ATOM 1381 C CA . ILE A 1 187 ? 3.686 -7.782 -23.383 1.00 76.81 187 ILE A CA 1
ATOM 1382 C C . ILE A 1 187 ? 3.741 -6.673 -22.322 1.00 76.81 187 ILE A C 1
ATOM 1384 O O . ILE A 1 187 ? 2.922 -6.663 -21.401 1.00 76.81 187 ILE A O 1
ATOM 1388 N N . ARG A 1 188 ? 4.655 -5.698 -22.468 1.00 70.62 188 ARG A N 1
ATOM 1389 C CA . ARG A 1 188 ? 4.747 -4.541 -21.550 1.00 70.62 188 ARG A CA 1
ATOM 1390 C C . ARG A 1 188 ? 3.458 -3.728 -21.538 1.00 70.62 188 ARG A C 1
ATOM 1392 O O . ARG A 1 188 ? 2.956 -3.376 -20.471 1.00 70.62 188 ARG A O 1
ATOM 1399 N N . GLY A 1 189 ? 2.926 -3.437 -22.722 1.00 77.62 189 GLY A N 1
ATOM 1400 C CA . GLY A 1 189 ? 1.685 -2.697 -22.885 1.00 77.62 189 GLY A CA 1
ATOM 1401 C C . GLY A 1 189 ? 0.480 -3.461 -22.332 1.00 77.62 189 GLY A C 1
ATOM 1402 O O . GLY A 1 189 ? -0.312 -2.882 -21.592 1.00 77.62 189 GLY A O 1
ATOM 1403 N N . GLY A 1 190 ? 0.384 -4.767 -22.599 1.00 80.06 190 GLY A N 1
ATOM 1404 C CA . GLY A 1 190 ? -0.671 -5.634 -22.068 1.00 80.06 190 GLY A CA 1
ATOM 1405 C C . GLY A 1 190 ? -0.677 -5.706 -20.539 1.00 80.06 190 GLY A C 1
ATOM 1406 O O . GLY A 1 190 ? -1.727 -5.517 -19.923 1.00 80.06 190 GLY A O 1
ATOM 1407 N N . LEU A 1 191 ? 0.491 -5.890 -19.911 1.00 72.25 191 LEU A N 1
ATOM 1408 C CA . LEU A 1 191 ? 0.613 -5.913 -18.449 1.00 72.25 191 LEU A CA 1
ATOM 1409 C C . LEU A 1 191 ? 0.246 -4.557 -17.823 1.00 72.25 191 LEU A C 1
ATOM 1411 O O . LEU A 1 191 ? -0.485 -4.515 -16.832 1.00 72.25 191 LEU A O 1
ATOM 1415 N N . ALA A 1 192 ? 0.689 -3.450 -18.432 1.00 73.44 192 ALA A N 1
ATOM 1416 C CA . ALA A 1 192 ? 0.334 -2.103 -17.987 1.00 73.44 192 ALA A CA 1
ATOM 1417 C C . ALA A 1 192 ? -1.179 -1.841 -18.088 1.00 73.44 192 ALA A C 1
ATOM 1419 O O . ALA A 1 192 ? -1.760 -1.244 -17.181 1.00 73.44 192 ALA A O 1
ATOM 1420 N N . LEU A 1 193 ? -1.835 -2.319 -19.151 1.00 83.75 193 LEU A N 1
ATOM 1421 C CA . LEU A 1 193 ? -3.285 -2.201 -19.321 1.00 83.75 193 LEU A CA 1
ATOM 1422 C C . LEU A 1 193 ? -4.047 -3.039 -18.289 1.00 83.75 193 LEU A C 1
ATOM 1424 O O . LEU A 1 193 ? -4.934 -2.505 -17.621 1.00 83.75 193 LEU A O 1
ATOM 1428 N N . ALA A 1 194 ? -3.667 -4.304 -18.091 1.00 79.31 194 ALA A N 1
ATOM 1429 C CA . ALA A 1 194 ? -4.287 -5.175 -17.091 1.00 79.31 194 ALA A CA 1
ATOM 1430 C C . ALA A 1 194 ? -4.187 -4.578 -15.676 1.00 79.31 194 ALA A C 1
ATOM 1432 O O . ALA A 1 194 ? -5.177 -4.501 -14.943 1.00 79.31 194 ALA A O 1
ATOM 1433 N N . ALA A 1 195 ? -3.011 -4.072 -15.311 1.00 72.06 195 ALA A N 1
ATOM 1434 C CA . ALA A 1 195 ? -2.812 -3.449 -14.014 1.00 72.06 195 ALA A CA 1
ATOM 1435 C C . ALA A 1 195 ? -3.509 -2.079 -13.893 1.00 72.06 195 ALA A C 1
ATOM 1437 O O . ALA A 1 195 ? -3.990 -1.729 -12.813 1.00 72.06 195 ALA A O 1
ATOM 1438 N N . SER A 1 196 ? -3.625 -1.319 -14.990 1.00 79.94 196 SER A N 1
ATOM 1439 C CA . SER A 1 196 ? -4.400 -0.070 -15.013 1.00 79.94 196 SER A CA 1
ATOM 1440 C C . SER A 1 196 ? -5.890 -0.314 -14.766 1.00 79.94 196 SER A C 1
ATOM 1442 O O . SER A 1 196 ? -6.497 0.411 -13.980 1.00 79.94 196 SER A O 1
ATOM 1444 N N . LEU A 1 197 ? -6.461 -1.377 -15.342 1.00 84.62 197 LEU A N 1
ATOM 1445 C CA . LEU A 1 197 ? -7.849 -1.769 -15.105 1.00 84.62 197 LEU A CA 1
ATOM 1446 C C . LEU A 1 197 ? -8.077 -2.113 -13.629 1.00 84.62 197 LEU A C 1
ATOM 1448 O O . LEU A 1 197 ? -9.028 -1.622 -13.022 1.00 84.62 197 LEU A O 1
ATOM 1452 N N . PHE A 1 198 ? -7.170 -2.886 -13.026 1.00 80.12 198 PHE A N 1
ATOM 1453 C CA . PHE A 1 198 ? -7.225 -3.197 -11.597 1.00 80.12 198 PHE A CA 1
ATOM 1454 C C . PHE A 1 198 ? -7.176 -1.933 -10.718 1.00 80.12 198 PHE A C 1
ATOM 1456 O O . PHE A 1 198 ? -8.006 -1.782 -9.822 1.00 80.12 198 PHE A O 1
ATOM 1463 N N . LEU A 1 199 ? -6.257 -0.998 -10.995 1.00 75.75 199 LEU A N 1
ATOM 1464 C CA . LEU A 1 199 ? -6.132 0.269 -10.257 1.00 75.75 199 LEU A CA 1
ATOM 1465 C C . LEU A 1 199 ? -7.378 1.152 -10.393 1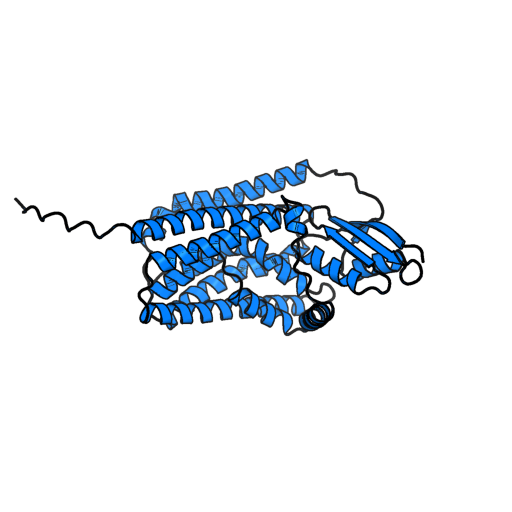.00 75.75 199 LEU A C 1
ATOM 1467 O O . LEU A 1 199 ? -7.813 1.744 -9.404 1.00 75.75 199 LEU A O 1
ATOM 1471 N N . LEU A 1 200 ? -7.972 1.221 -11.588 1.00 84.06 200 LEU A N 1
ATOM 1472 C CA . LEU A 1 200 ? -9.212 1.963 -11.821 1.00 84.06 200 LEU A CA 1
ATOM 1473 C C . LEU A 1 200 ? -10.369 1.366 -11.019 1.00 84.06 200 LEU A C 1
ATOM 1475 O O . LEU A 1 200 ? -11.055 2.105 -10.316 1.00 84.06 200 LEU A O 1
ATOM 1479 N N . LEU A 1 201 ? -10.549 0.041 -11.062 1.00 80.44 201 LEU A N 1
ATOM 1480 C CA . LEU A 1 201 ? -11.587 -0.657 -10.297 1.00 80.44 201 LEU A CA 1
ATOM 1481 C C . LEU A 1 201 ? -11.381 -0.502 -8.783 1.00 80.44 201 LEU A C 1
ATOM 1483 O O . LEU A 1 201 ? -12.336 -0.219 -8.057 1.00 80.44 201 LEU A O 1
ATOM 1487 N N . TYR A 1 202 ? -10.142 -0.636 -8.302 1.00 75.38 202 TYR A N 1
ATOM 1488 C CA . TYR A 1 202 ? -9.804 -0.458 -6.889 1.00 75.38 202 TYR A CA 1
ATOM 1489 C C . TYR A 1 202 ? -10.046 0.985 -6.423 1.00 75.38 202 TYR A C 1
ATOM 1491 O O . TYR A 1 202 ? -10.676 1.203 -5.388 1.00 75.38 202 TYR A O 1
ATOM 1499 N N . GLY A 1 203 ? -9.616 1.975 -7.209 1.00 76.69 203 GLY A N 1
ATOM 1500 C CA . GLY A 1 203 ? -9.851 3.390 -6.930 1.00 76.69 203 GLY A CA 1
ATOM 1501 C C . GLY A 1 203 ? -11.340 3.752 -6.919 1.00 76.69 203 GLY A C 1
ATOM 1502 O O . GLY A 1 203 ? -11.796 4.434 -6.000 1.00 76.69 203 GLY A O 1
ATOM 1503 N N . LEU A 1 204 ? -12.128 3.232 -7.869 1.00 80.12 204 LEU A N 1
ATOM 1504 C CA . LEU A 1 204 ? -13.589 3.406 -7.895 1.00 80.12 204 LEU A CA 1
ATOM 1505 C C . LEU A 1 204 ? -14.268 2.768 -6.679 1.00 80.12 204 LEU A C 1
ATOM 1507 O O . LEU A 1 204 ? -15.160 3.377 -6.081 1.00 80.12 204 LEU A O 1
ATOM 1511 N N . LYS A 1 205 ? -13.824 1.567 -6.283 1.00 72.56 205 LYS A N 1
ATOM 1512 C CA . LYS A 1 205 ? -14.295 0.892 -5.066 1.00 72.56 205 LYS A CA 1
ATOM 1513 C C . LYS A 1 205 ? -13.998 1.733 -3.822 1.00 72.56 205 LYS A C 1
ATOM 1515 O O . LYS A 1 205 ? -14.873 1.899 -2.977 1.00 72.56 205 LYS A O 1
ATOM 1520 N N . MET A 1 206 ? -12.802 2.312 -3.738 1.00 67.38 206 MET A N 1
ATOM 1521 C CA . MET A 1 206 ? -12.369 3.171 -2.631 1.00 67.38 206 MET A CA 1
ATOM 1522 C C . MET A 1 206 ? -13.136 4.505 -2.569 1.00 67.38 206 MET A C 1
ATOM 1524 O O . MET A 1 206 ? -13.338 5.050 -1.485 1.00 67.38 206 MET A O 1
ATOM 1528 N N . LEU A 1 207 ? -13.614 5.016 -3.710 1.00 71.19 207 LEU A N 1
ATOM 1529 C CA . LEU A 1 207 ? -14.487 6.194 -3.769 1.00 71.19 207 LEU A CA 1
ATOM 1530 C C . LEU A 1 207 ? -15.936 5.888 -3.345 1.00 71.19 207 LEU A C 1
ATOM 1532 O O . LEU A 1 207 ? -16.706 6.819 -3.108 1.00 71.19 207 LEU A O 1
ATOM 1536 N N . ASN A 1 208 ? -16.305 4.603 -3.238 1.00 66.00 208 ASN A N 1
ATOM 1537 C CA . ASN A 1 208 ? -17.636 4.119 -2.859 1.00 66.00 208 ASN A CA 1
ATOM 1538 C C . ASN A 1 208 ? -18.766 4.814 -3.663 1.00 66.00 208 ASN A C 1
ATOM 1540 O O . ASN A 1 208 ? -19.838 5.106 -3.134 1.00 66.00 208 ASN A O 1
ATOM 1544 N N . PHE A 1 209 ? -18.509 5.115 -4.943 1.00 59.34 209 PHE A N 1
ATOM 1545 C CA . PHE A 1 209 ? -19.423 5.876 -5.807 1.00 59.34 209 PHE A CA 1
ATOM 1546 C C . PHE A 1 209 ? -20.618 5.035 -6.292 1.00 59.34 209 PHE A C 1
ATOM 1548 O O . PHE A 1 209 ? -21.708 5.562 -6.482 1.00 59.34 209 PHE A O 1
ATOM 1555 N N . PHE A 1 210 ? -20.449 3.713 -6.419 1.00 50.44 210 PHE A N 1
ATOM 1556 C CA . PHE A 1 210 ? -21.514 2.787 -6.810 1.00 50.44 210 PHE A CA 1
ATOM 1557 C C . PHE A 1 210 ? -21.844 1.810 -5.675 1.00 50.44 210 PHE A C 1
ATOM 1559 O O . PHE A 1 210 ? -20.995 1.018 -5.267 1.00 50.44 210 PHE A O 1
ATOM 1566 N N . ALA A 1 211 ? -23.100 1.806 -5.215 1.00 51.09 211 ALA A N 1
ATOM 1567 C CA . ALA A 1 211 ? -23.606 0.830 -4.241 1.00 51.09 211 ALA A CA 1
ATOM 1568 C C . ALA A 1 211 ? -23.497 -0.623 -4.750 1.00 51.09 211 ALA A C 1
ATOM 1570 O O . ALA A 1 211 ? -23.286 -1.542 -3.965 1.00 51.09 211 ALA A O 1
ATOM 1571 N N . VAL A 1 212 ? -23.545 -0.831 -6.071 1.00 46.94 212 VAL A N 1
ATOM 1572 C CA . VAL A 1 212 ? -23.401 -2.152 -6.710 1.00 46.94 212 VAL A CA 1
ATOM 1573 C C . VAL A 1 212 ? -22.008 -2.755 -6.469 1.00 46.94 212 VAL A C 1
ATOM 1575 O O . VAL A 1 212 ? -21.899 -3.947 -6.185 1.00 46.94 212 VAL A O 1
ATOM 1578 N N . LEU A 1 213 ? -20.947 -1.936 -6.452 1.00 50.94 213 LEU A N 1
ATOM 1579 C CA . LEU A 1 213 ? -19.573 -2.384 -6.166 1.00 50.94 213 LEU A CA 1
ATOM 1580 C C . LEU A 1 213 ? -19.340 -2.733 -4.683 1.00 50.94 213 LEU A C 1
ATOM 1582 O O . LEU A 1 213 ? -18.348 -3.388 -4.361 1.00 50.94 213 LEU A O 1
ATOM 1586 N N . ARG A 1 214 ? -20.250 -2.333 -3.783 1.00 50.81 214 ARG A N 1
ATOM 1587 C CA . ARG A 1 214 ? -20.228 -2.717 -2.361 1.00 50.81 214 ARG A CA 1
ATOM 1588 C C . ARG A 1 214 ? -20.647 -4.177 -2.156 1.00 50.81 214 ARG A C 1
ATOM 1590 O O . ARG A 1 214 ? -20.134 -4.833 -1.255 1.00 50.81 214 ARG A O 1
ATOM 1597 N N . SER A 1 215 ? -21.541 -4.690 -3.006 1.00 44.06 215 SER A N 1
ATOM 1598 C CA . SER A 1 215 ? -22.059 -6.065 -2.916 1.00 44.06 215 SER A CA 1
ATOM 1599 C C . SER A 1 215 ? -21.042 -7.131 -3.340 1.00 44.06 215 SER A C 1
ATOM 1601 O O . SER A 1 215 ? -21.125 -8.273 -2.894 1.00 44.06 215 SER A O 1
ATOM 1603 N N . PHE A 1 216 ? -20.026 -6.753 -4.126 1.00 42.81 216 PHE A N 1
ATOM 1604 C CA . PHE A 1 216 ? -18.934 -7.636 -4.540 1.00 42.81 216 PHE A CA 1
ATOM 1605 C C . PHE A 1 216 ? -17.879 -7.765 -3.427 1.00 42.81 216 PHE A C 1
ATOM 1607 O O . PHE A 1 216 ? -16.699 -7.436 -3.574 1.00 42.81 216 PHE A O 1
ATOM 1614 N N . THR A 1 217 ? -18.320 -8.218 -2.257 1.00 50.25 217 THR A N 1
ATOM 1615 C CA . THR A 1 217 ? -17.428 -8.793 -1.254 1.00 50.25 217 THR A CA 1
ATOM 1616 C C . THR A 1 217 ? -17.461 -10.294 -1.471 1.00 50.25 217 THR A C 1
ATOM 1618 O O . THR A 1 217 ? -18.480 -10.943 -1.249 1.00 50.25 217 THR A O 1
ATOM 1621 N N . LEU A 1 218 ? -16.356 -10.857 -1.967 1.00 41.66 218 LEU A N 1
ATOM 1622 C CA . LEU A 1 218 ? -16.205 -12.304 -2.026 1.00 41.66 218 LEU A CA 1
ATOM 1623 C C . LEU A 1 218 ? -16.222 -12.792 -0.572 1.00 41.66 218 LEU A C 1
ATOM 1625 O O . LEU A 1 218 ? -15.239 -12.649 0.155 1.00 41.66 218 LEU A O 1
ATOM 1629 N N . ARG A 1 219 ? -17.389 -13.249 -0.109 1.00 41.69 219 ARG A N 1
ATOM 1630 C CA . ARG A 1 219 ? -17.577 -13.770 1.243 1.00 41.69 219 ARG A CA 1
ATOM 1631 C C . ARG A 1 219 ? -16.680 -14.994 1.384 1.00 41.69 219 ARG A C 1
ATOM 1633 O O . ARG A 1 219 ? -17.004 -16.069 0.891 1.00 41.69 219 ARG A O 1
ATOM 1640 N N . MET A 1 220 ? -15.548 -14.818 2.057 1.00 41.31 220 MET A N 1
ATOM 1641 C CA . MET A 1 220 ? -14.728 -15.935 2.510 1.00 41.31 220 MET A CA 1
ATOM 1642 C C . MET A 1 220 ? -15.590 -16.825 3.424 1.00 41.31 220 MET A C 1
ATOM 1644 O O . MET A 1 220 ? -16.306 -16.291 4.281 1.00 41.31 220 MET A O 1
ATOM 1648 N N . PRO A 1 221 ? -15.540 -18.162 3.283 1.00 54.19 221 PRO A N 1
ATOM 1649 C CA . PRO A 1 221 ? -16.211 -19.074 4.202 1.00 54.19 221 PRO A CA 1
ATOM 1650 C C . PRO A 1 221 ? -15.829 -18.752 5.652 1.00 54.19 221 PRO A C 1
ATOM 1652 O O . PRO A 1 221 ? -14.662 -18.474 5.941 1.00 54.19 221 PRO A O 1
ATOM 1655 N N . LYS A 1 222 ? -16.797 -18.801 6.579 1.00 51.25 222 LYS A N 1
ATOM 1656 C CA . LYS A 1 222 ? -16.613 -18.383 7.986 1.00 51.25 222 LYS A CA 1
ATOM 1657 C C . LYS A 1 222 ? -15.397 -19.041 8.664 1.00 51.25 222 LYS A C 1
ATOM 1659 O O . LYS A 1 222 ? -14.733 -18.392 9.463 1.00 51.25 222 LYS A O 1
ATOM 1664 N N . ALA A 1 223 ? -15.068 -20.285 8.305 1.00 56.72 223 ALA A N 1
ATOM 1665 C CA . ALA A 1 223 ? -13.900 -21.005 8.818 1.00 56.72 223 ALA A CA 1
ATOM 1666 C C . ALA A 1 223 ? -12.562 -20.368 8.394 1.00 56.72 223 ALA A C 1
ATOM 1668 O O . ALA A 1 223 ? -11.688 -20.156 9.232 1.00 56.72 223 ALA A O 1
ATOM 1669 N N . VAL A 1 224 ? -12.438 -19.986 7.118 1.00 56.94 224 VAL A N 1
ATOM 1670 C CA . VAL A 1 224 ? -11.238 -19.336 6.566 1.00 56.94 224 VAL A CA 1
ATOM 1671 C C . VAL A 1 224 ? -11.083 -17.933 7.143 1.00 56.94 224 VAL A C 1
ATOM 1673 O O . VAL A 1 224 ? -9.983 -17.531 7.506 1.00 56.94 224 VAL A O 1
ATOM 1676 N N . ASN A 1 225 ? -12.192 -17.204 7.291 1.00 59.75 225 ASN A N 1
ATOM 1677 C CA . ASN A 1 225 ? -12.167 -15.853 7.845 1.00 59.75 225 ASN A CA 1
ATOM 1678 C C . ASN A 1 225 ? -11.759 -15.849 9.331 1.00 59.75 225 ASN A C 1
ATOM 1680 O O . ASN A 1 225 ? -10.974 -15.002 9.743 1.00 59.75 225 ASN A O 1
ATOM 1684 N N . ARG A 1 226 ? -12.232 -16.827 10.120 1.00 55.53 226 ARG A N 1
ATOM 1685 C CA . ARG A 1 226 ? -11.888 -16.959 11.546 1.00 55.53 226 ARG A CA 1
ATOM 1686 C C . ARG A 1 226 ? -10.432 -17.382 11.746 1.00 55.53 226 ARG A C 1
ATOM 1688 O O . ARG A 1 226 ? -9.732 -16.769 12.544 1.00 55.53 226 ARG A O 1
ATOM 1695 N N . GLN A 1 227 ? -9.951 -18.350 10.959 1.00 56.28 227 GLN A N 1
ATOM 1696 C CA . GLN A 1 227 ? -8.533 -18.719 10.964 1.00 56.28 227 GLN A CA 1
ATOM 1697 C C . GLN A 1 227 ? -7.653 -17.541 10.558 1.00 56.28 227 GLN A C 1
ATOM 1699 O O . GLN A 1 227 ? -6.685 -17.255 11.249 1.00 56.28 227 GLN A O 1
ATOM 1704 N N . LEU A 1 228 ? -7.994 -16.822 9.486 1.00 57.12 228 LEU A N 1
ATOM 1705 C CA . LEU A 1 228 ? -7.198 -15.689 9.023 1.00 57.12 228 LEU A CA 1
ATOM 1706 C C . LEU A 1 228 ? -7.201 -14.533 10.037 1.00 57.12 228 LEU A C 1
ATOM 1708 O O . LEU A 1 228 ? -6.154 -13.934 10.264 1.00 57.12 228 LEU A O 1
ATOM 1712 N N . ALA A 1 229 ? -8.330 -14.262 10.699 1.00 57.31 229 ALA A N 1
ATOM 1713 C CA . ALA A 1 229 ? -8.432 -13.249 11.750 1.00 57.31 229 ALA A CA 1
ATOM 1714 C C . ALA A 1 229 ? -7.585 -13.593 12.992 1.00 57.31 229 ALA A C 1
ATOM 1716 O O . ALA A 1 229 ? -6.870 -12.727 13.503 1.00 57.31 229 ALA A O 1
ATOM 1717 N N . ASP A 1 230 ? -7.596 -14.850 13.447 1.00 57.28 230 ASP A N 1
ATOM 1718 C CA . ASP A 1 230 ? -6.734 -15.311 14.548 1.00 57.28 230 ASP A CA 1
ATOM 1719 C C . ASP A 1 230 ? -5.248 -15.288 14.157 1.00 57.28 230 ASP A C 1
ATOM 1721 O O . ASP A 1 230 ? -4.373 -14.922 14.950 1.00 57.28 230 ASP A O 1
ATOM 1725 N N . GLU A 1 231 ? -4.953 -15.598 12.897 1.00 59.06 231 GLU A N 1
ATOM 1726 C CA . GLU A 1 231 ? -3.605 -15.576 12.338 1.00 59.06 231 GLU A CA 1
ATOM 1727 C C . GLU A 1 231 ? -3.062 -14.143 12.181 1.00 59.06 231 GLU A C 1
ATOM 1729 O O . GLU A 1 231 ? -1.862 -13.906 12.379 1.00 59.06 231 GLU A O 1
ATOM 1734 N N . MET A 1 232 ? -3.951 -13.180 11.903 1.00 52.84 232 MET A N 1
ATOM 1735 C CA . MET A 1 232 ? -3.670 -11.742 11.839 1.00 52.84 232 MET A CA 1
ATOM 1736 C C . MET A 1 232 ? -3.414 -11.105 13.216 1.00 52.84 232 MET A C 1
ATOM 1738 O O . MET A 1 232 ? -2.729 -10.085 13.288 1.00 52.84 232 MET A O 1
ATOM 1742 N N . ARG A 1 233 ? -3.874 -11.714 14.320 1.00 54.31 233 ARG A N 1
ATOM 1743 C CA . ARG A 1 233 ? -3.605 -11.236 15.696 1.00 54.31 233 ARG A CA 1
ATOM 1744 C C . ARG A 1 233 ? -2.216 -11.614 16.229 1.00 54.31 233 ARG A C 1
ATOM 1746 O O . ARG A 1 233 ? -1.769 -11.071 17.241 1.00 54.31 233 ARG A O 1
ATOM 1753 N N . LYS A 1 234 ? -1.503 -12.539 15.577 1.00 60.94 234 LYS A N 1
ATOM 1754 C CA . LYS A 1 234 ? -0.151 -12.961 15.992 1.00 60.94 234 LYS A CA 1
ATOM 1755 C C . LYS A 1 234 ? 0.891 -11.891 15.631 1.00 60.94 234 LYS A C 1
ATOM 1757 O O . LYS A 1 234 ? 0.809 -11.334 14.552 1.00 60.94 234 LYS A O 1
ATOM 1762 N N . PRO A 1 235 ? 1.961 -11.667 16.417 1.00 51.75 235 PRO A N 1
ATOM 1763 C CA . PRO A 1 235 ? 3.005 -10.679 16.090 1.00 51.75 235 PRO A CA 1
ATOM 1764 C C . PRO A 1 235 ? 3.746 -10.945 14.761 1.00 51.75 235 PRO A C 1
ATOM 1766 O O . PRO A 1 235 ? 4.296 -10.023 14.171 1.00 51.75 235 PRO A O 1
ATOM 1769 N N . ARG A 1 236 ? 3.720 -12.185 14.246 1.00 60.00 236 ARG A N 1
ATOM 1770 C CA . ARG A 1 236 ? 4.198 -12.540 12.892 1.00 60.00 236 ARG A CA 1
ATOM 1771 C C . ARG A 1 236 ? 3.223 -12.152 11.767 1.00 60.00 236 ARG A C 1
ATOM 1773 O O . ARG A 1 236 ? 3.504 -12.433 10.603 1.00 60.00 236 ARG A O 1
ATOM 1780 N N . SER A 1 237 ? 2.068 -11.566 12.082 1.00 69.31 237 SER A N 1
ATOM 1781 C CA . SER A 1 237 ? 1.095 -11.115 11.089 1.00 69.31 237 SER A CA 1
ATOM 1782 C C . SER A 1 237 ? 1.594 -9.895 10.336 1.00 69.31 237 SER A C 1
ATOM 1784 O O . SER A 1 237 ? 1.506 -9.896 9.122 1.00 69.31 237 SER A O 1
ATOM 1786 N N . ALA A 1 238 ? 2.204 -8.910 11.002 1.00 78.19 238 ALA A N 1
ATOM 1787 C CA . ALA A 1 238 ? 2.668 -7.686 10.351 1.00 78.19 238 ALA A CA 1
ATOM 1788 C C . ALA A 1 238 ? 3.720 -7.966 9.262 1.00 78.19 238 ALA A C 1
ATOM 1790 O O . ALA A 1 238 ? 3.587 -7.475 8.143 1.00 78.19 238 ALA A O 1
ATOM 1791 N N . LEU A 1 239 ? 4.694 -8.842 9.541 1.00 84.81 239 LEU A N 1
ATOM 1792 C CA . LEU A 1 239 ? 5.680 -9.291 8.552 1.00 84.81 239 LEU A CA 1
ATOM 1793 C C . LEU A 1 239 ? 5.035 -10.077 7.398 1.00 84.81 239 LEU A C 1
ATOM 1795 O O . LEU A 1 239 ? 5.332 -9.801 6.239 1.00 84.81 239 LEU A O 1
ATOM 1799 N N . ARG A 1 240 ? 4.139 -11.033 7.695 1.00 82.50 240 ARG A N 1
ATOM 1800 C CA . ARG A 1 240 ? 3.424 -11.811 6.663 1.00 82.50 240 ARG A CA 1
ATOM 1801 C C . ARG A 1 240 ? 2.549 -10.922 5.787 1.00 82.50 240 ARG A C 1
ATOM 1803 O O . ARG A 1 240 ? 2.570 -11.066 4.573 1.00 82.50 240 ARG A O 1
ATOM 1810 N N . THR A 1 241 ? 1.832 -9.981 6.386 1.00 79.75 241 THR A N 1
ATOM 1811 C CA . THR A 1 241 ? 1.036 -8.983 5.673 1.00 79.75 241 THR A CA 1
ATOM 1812 C C . THR A 1 241 ? 1.939 -8.095 4.826 1.00 79.75 241 THR A C 1
ATOM 1814 O O . THR A 1 241 ? 1.604 -7.829 3.683 1.00 79.75 241 THR A O 1
ATOM 1817 N N . GLY A 1 242 ? 3.111 -7.688 5.324 1.00 83.81 242 GLY A N 1
ATOM 1818 C CA . GLY A 1 242 ? 4.101 -6.947 4.537 1.00 83.81 242 GLY A CA 1
ATOM 1819 C C . GLY A 1 242 ? 4.590 -7.732 3.319 1.00 83.81 242 GLY A C 1
ATOM 1820 O O . GLY A 1 242 ? 4.608 -7.191 2.216 1.00 83.81 242 GLY A O 1
ATOM 1821 N N . LEU A 1 243 ? 4.913 -9.015 3.510 1.00 86.38 243 LEU A N 1
ATOM 1822 C CA . LEU A 1 243 ? 5.347 -9.921 2.445 1.00 86.38 243 LEU A CA 1
ATOM 1823 C C . LEU A 1 243 ? 4.260 -10.129 1.379 1.00 86.38 243 LEU A C 1
ATOM 1825 O O . LEU A 1 243 ? 4.479 -9.922 0.189 1.00 86.38 243 LEU A O 1
ATOM 1829 N N . LEU A 1 244 ? 3.055 -10.492 1.816 1.00 82.56 244 LEU A N 1
ATOM 1830 C CA . LEU A 1 244 ? 1.927 -10.761 0.927 1.00 82.56 244 LEU A CA 1
ATOM 1831 C C . LEU A 1 244 ? 1.488 -9.501 0.182 1.00 82.56 244 LEU A C 1
ATOM 1833 O O . LEU A 1 244 ? 1.310 -9.539 -1.030 1.00 82.56 244 LEU A O 1
ATOM 1837 N N . THR A 1 245 ? 1.359 -8.372 0.878 1.00 79.56 245 THR A N 1
ATOM 1838 C CA . THR A 1 245 ? 0.988 -7.095 0.259 1.00 79.56 245 THR A CA 1
ATOM 1839 C C . THR A 1 245 ? 2.069 -6.626 -0.710 1.00 79.56 245 THR A C 1
ATOM 1841 O O . THR A 1 245 ? 1.743 -6.143 -1.789 1.00 79.56 245 THR A O 1
ATOM 1844 N N . GLY A 1 246 ? 3.349 -6.793 -0.370 1.00 81.12 246 GLY A N 1
ATOM 1845 C CA . GLY A 1 246 ? 4.453 -6.452 -1.264 1.00 81.12 246 GLY A CA 1
ATOM 1846 C C . GLY A 1 246 ? 4.485 -7.303 -2.537 1.00 81.12 246 GLY A C 1
ATOM 1847 O O . GLY A 1 246 ? 4.790 -6.777 -3.603 1.00 81.12 246 GLY A O 1
ATOM 1848 N N . PHE A 1 247 ? 4.132 -8.587 -2.441 1.00 81.12 247 PHE A N 1
ATOM 1849 C CA . PHE A 1 247 ? 4.102 -9.491 -3.591 1.00 81.12 247 PHE A CA 1
ATOM 1850 C C . PHE A 1 247 ? 2.841 -9.329 -4.457 1.00 81.12 247 PHE A C 1
ATOM 1852 O O . PHE A 1 247 ? 2.907 -9.421 -5.680 1.00 81.12 247 PHE A O 1
ATOM 1859 N N . LEU A 1 248 ? 1.688 -9.086 -3.827 1.00 71.12 248 LEU A N 1
ATOM 1860 C CA . LEU A 1 248 ? 0.378 -9.100 -4.486 1.00 71.12 248 LEU A CA 1
ATOM 1861 C C . LEU A 1 248 ? -0.093 -7.719 -4.958 1.00 71.12 248 LEU A C 1
ATOM 1863 O O . LEU A 1 248 ? -0.821 -7.637 -5.947 1.00 71.12 248 LEU A O 1
ATOM 1867 N N . LEU A 1 249 ? 0.274 -6.626 -4.275 1.00 71.31 249 LEU A N 1
ATOM 1868 C CA . LEU A 1 249 ? -0.162 -5.285 -4.675 1.00 71.31 249 LEU A CA 1
ATOM 1869 C C . LEU A 1 249 ? 0.835 -4.633 -5.637 1.00 71.31 249 LEU A C 1
ATOM 1871 O O . LEU A 1 249 ? 1.751 -3.912 -5.237 1.00 71.31 249 LEU A O 1
ATOM 1875 N N . GLY A 1 250 ? 0.569 -4.810 -6.931 1.00 70.19 250 GLY A N 1
ATOM 1876 C CA . GLY A 1 250 ? 1.147 -3.986 -7.986 1.00 70.19 250 GLY A CA 1
ATOM 1877 C C . GLY A 1 250 ? 0.514 -2.592 -8.003 1.00 70.19 250 GLY A C 1
ATOM 1878 O O . GLY A 1 250 ? -0.662 -2.445 -8.331 1.00 70.19 250 GLY A O 1
ATOM 1879 N N . CYS A 1 251 ? 1.283 -1.549 -7.682 1.00 76.94 251 CYS A N 1
ATOM 1880 C CA . CYS A 1 251 ? 0.874 -0.158 -7.899 1.00 76.94 251 CYS A CA 1
ATOM 1881 C C . CYS A 1 251 ? 1.599 0.448 -9.106 1.00 76.94 251 CYS A C 1
ATOM 1883 O O . CYS A 1 251 ? 2.607 -0.075 -9.579 1.00 76.94 251 CYS A O 1
ATOM 1885 N N . GLY A 1 252 ? 1.076 1.551 -9.641 1.00 69.81 252 GLY A N 1
ATOM 1886 C CA . GLY A 1 252 ? 1.609 2.126 -10.874 1.00 69.81 252 GLY A CA 1
ATOM 1887 C C . GLY A 1 252 ? 3.089 2.522 -10.854 1.00 69.81 252 GLY A C 1
ATOM 1888 O O . GLY A 1 252 ? 3.806 2.195 -11.800 1.00 69.81 252 GLY A O 1
ATOM 1889 N N . PRO A 1 253 ? 3.599 3.154 -9.782 1.00 74.81 253 PRO A N 1
ATOM 1890 C CA . PRO A 1 253 ? 5.019 3.463 -9.666 1.00 74.81 253 PRO A CA 1
ATOM 1891 C C . PRO A 1 253 ? 5.866 2.199 -9.579 1.00 74.81 253 PRO A C 1
ATOM 1893 O O . PRO A 1 253 ? 6.922 2.129 -10.196 1.00 74.81 253 PRO A O 1
ATOM 1896 N N . LEU A 1 254 ? 5.369 1.175 -8.884 1.00 82.31 254 LEU A N 1
ATOM 1897 C CA . LEU A 1 254 ? 6.061 -0.099 -8.750 1.00 82.31 254 LEU A CA 1
ATOM 1898 C C . LEU A 1 254 ? 6.204 -0.809 -10.106 1.00 82.31 254 LEU A C 1
ATOM 1900 O O . LEU A 1 254 ? 7.254 -1.370 -10.385 1.00 82.31 254 LEU A O 1
ATOM 1904 N N . GLN A 1 255 ? 5.218 -0.693 -11.001 1.00 78.06 255 GLN A N 1
ATOM 1905 C CA . GLN A 1 255 ? 5.341 -1.197 -12.376 1.00 78.06 255 GLN A CA 1
ATOM 1906 C C . GLN A 1 255 ? 6.410 -0.461 -13.190 1.00 78.06 255 GLN A C 1
ATOM 1908 O O . GLN A 1 255 ? 7.149 -1.099 -13.935 1.00 78.06 255 GLN A O 1
ATOM 1913 N N . ALA A 1 256 ? 6.530 0.864 -13.041 1.00 74.12 256 ALA A N 1
ATOM 1914 C CA . ALA A 1 256 ? 7.615 1.610 -13.680 1.00 74.12 256 ALA A CA 1
ATOM 1915 C C . ALA A 1 256 ? 8.987 1.138 -13.170 1.00 74.12 256 ALA A C 1
ATOM 1917 O O . ALA A 1 256 ? 9.915 0.985 -13.963 1.00 74.12 256 ALA A O 1
ATOM 1918 N N . MET A 1 257 ? 9.089 0.833 -11.872 1.00 84.56 257 MET A N 1
ATOM 1919 C CA . MET A 1 257 ? 10.299 0.258 -11.283 1.00 84.56 257 MET A CA 1
ATOM 1920 C C . MET A 1 257 ? 10.560 -1.176 -11.766 1.00 84.56 257 MET A C 1
ATOM 1922 O O . MET A 1 257 ? 11.709 -1.501 -12.024 1.00 84.56 257 MET A O 1
ATOM 1926 N N . TYR A 1 258 ? 9.539 -2.021 -11.968 1.00 84.38 258 TYR A N 1
ATOM 1927 C CA . TYR A 1 258 ? 9.724 -3.360 -12.556 1.00 84.38 258 TYR A CA 1
ATOM 1928 C C . TYR A 1 258 ? 10.259 -3.300 -13.986 1.00 84.38 258 TYR A C 1
ATOM 1930 O O . TYR A 1 258 ? 11.132 -4.082 -14.348 1.00 84.38 258 TYR A O 1
ATOM 1938 N N . VAL A 1 259 ? 9.765 -2.361 -14.799 1.00 77.56 259 VAL A N 1
ATOM 1939 C CA . VAL A 1 259 ? 10.282 -2.154 -16.161 1.00 77.56 259 VAL A CA 1
ATOM 1940 C C . VAL A 1 259 ? 11.723 -1.648 -16.120 1.00 77.56 259 VAL A C 1
ATOM 1942 O O . VAL A 1 259 ? 12.537 -2.104 -16.916 1.00 77.56 259 VAL A O 1
ATOM 1945 N N . MET A 1 260 ? 12.049 -0.750 -15.188 1.00 77.31 260 MET A N 1
ATOM 1946 C CA . MET A 1 260 ? 13.415 -0.262 -14.984 1.00 77.31 260 MET A CA 1
ATOM 1947 C C . MET A 1 260 ? 14.359 -1.378 -14.512 1.00 77.31 260 MET A C 1
ATOM 1949 O O . MET A 1 260 ? 15.445 -1.518 -15.060 1.00 77.31 260 MET A O 1
ATOM 1953 N N . ALA A 1 261 ? 13.918 -2.215 -13.570 1.00 85.94 261 ALA A N 1
ATOM 1954 C CA . ALA A 1 261 ? 14.646 -3.395 -13.113 1.00 85.94 261 ALA A CA 1
ATOM 1955 C C . ALA A 1 261 ? 14.849 -4.409 -14.245 1.00 85.94 261 ALA A C 1
ATOM 1957 O O . ALA A 1 261 ? 15.947 -4.904 -14.431 1.00 85.94 261 ALA A O 1
ATOM 1958 N N . ALA A 1 262 ? 13.835 -4.671 -15.071 1.00 82.81 262 ALA A N 1
ATOM 1959 C CA . ALA A 1 262 ? 14.023 -5.503 -16.257 1.00 82.81 262 ALA A CA 1
ATOM 1960 C C . ALA A 1 262 ? 14.954 -4.854 -17.295 1.00 82.81 262 ALA A C 1
ATOM 1962 O O . ALA A 1 262 ? 15.673 -5.550 -18.002 1.00 82.81 262 ALA A O 1
ATOM 1963 N N . GLY A 1 263 ? 14.963 -3.524 -17.389 1.00 76.38 263 GLY A N 1
ATOM 1964 C CA . GLY A 1 263 ? 15.881 -2.781 -18.248 1.00 76.38 263 GLY A CA 1
ATOM 1965 C C . GLY A 1 263 ? 17.342 -2.843 -17.798 1.00 76.38 263 GLY A C 1
ATOM 1966 O O . GLY A 1 263 ? 18.216 -2.661 -18.640 1.00 76.38 263 GLY A O 1
ATOM 1967 N N . SER A 1 264 ? 17.622 -3.118 -16.515 1.00 82.81 264 SER A N 1
ATOM 1968 C CA . SER A 1 264 ? 19.001 -3.253 -16.028 1.00 82.81 264 SER A CA 1
ATOM 1969 C C . SER A 1 264 ? 19.659 -4.562 -16.463 1.00 82.81 264 SER A C 1
ATOM 1971 O O . SER A 1 264 ? 20.883 -4.634 -16.452 1.00 82.81 264 SER A O 1
ATOM 1973 N N . GLY A 1 265 ? 18.876 -5.589 -16.823 1.00 81.31 265 GLY A N 1
ATOM 1974 C CA . GLY A 1 265 ? 19.384 -6.891 -17.279 1.00 81.31 265 GLY A CA 1
ATOM 1975 C C . GLY A 1 265 ? 20.242 -7.642 -16.252 1.00 81.31 265 GLY A C 1
ATOM 1976 O O . GLY A 1 265 ? 20.853 -8.650 -16.586 1.00 81.31 265 GLY A O 1
ATOM 1977 N N . ASP A 1 266 ? 20.299 -7.155 -15.014 1.00 86.75 266 ASP A N 1
ATOM 1978 C CA . ASP A 1 266 ? 21.076 -7.721 -13.918 1.00 86.75 266 ASP A CA 1
ATOM 1979 C C . ASP A 1 266 ? 20.181 -7.850 -12.674 1.00 86.75 266 ASP A C 1
ATOM 1981 O O . ASP A 1 266 ? 19.560 -6.858 -12.263 1.00 86.75 266 ASP A O 1
ATOM 1985 N N . PRO A 1 267 ? 20.085 -9.046 -12.062 1.00 91.38 267 PRO A N 1
ATOM 1986 C CA . PRO A 1 267 ? 19.245 -9.271 -10.890 1.00 91.38 267 PRO A CA 1
ATOM 1987 C C . PRO A 1 267 ? 19.672 -8.445 -9.674 1.00 91.38 267 PRO A C 1
ATOM 1989 O O . PRO A 1 267 ? 18.812 -8.038 -8.892 1.00 91.38 267 PRO A O 1
ATOM 1992 N N . VAL A 1 268 ? 20.966 -8.160 -9.494 1.00 93.25 268 VAL A N 1
ATOM 1993 C CA . VAL A 1 268 ? 21.435 -7.381 -8.337 1.00 93.25 268 VAL A CA 1
ATOM 1994 C C . VAL A 1 268 ? 21.005 -5.923 -8.478 1.00 93.25 268 VAL A C 1
ATOM 1996 O O . VAL A 1 268 ? 20.426 -5.361 -7.545 1.00 93.25 268 VAL A O 1
ATOM 1999 N N . GLN A 1 269 ? 21.191 -5.329 -9.656 1.00 89.44 269 GLN A N 1
ATOM 2000 C CA . GLN A 1 269 ? 20.706 -3.980 -9.954 1.00 89.44 269 GLN A CA 1
ATOM 2001 C C . GLN A 1 269 ? 19.180 -3.893 -9.857 1.00 89.44 269 GLN A C 1
ATOM 2003 O O . GLN A 1 269 ? 18.658 -2.978 -9.220 1.00 89.44 269 GLN A O 1
ATOM 2008 N N . GLY A 1 270 ? 18.453 -4.880 -10.390 1.00 88.94 270 GLY A N 1
ATOM 2009 C CA . GLY A 1 270 ? 16.996 -4.943 -10.264 1.00 88.94 270 GLY A CA 1
ATOM 2010 C C . GLY A 1 270 ? 16.526 -4.973 -8.804 1.00 88.94 270 GLY A C 1
ATOM 2011 O O . GLY A 1 270 ? 15.578 -4.272 -8.435 1.00 88.94 270 GLY A O 1
ATOM 2012 N N . ALA A 1 271 ? 17.223 -5.726 -7.945 1.00 93.62 271 ALA A N 1
ATOM 2013 C CA . ALA A 1 271 ? 16.952 -5.770 -6.510 1.00 93.62 271 ALA A CA 1
ATOM 2014 C C . ALA A 1 271 ? 17.221 -4.424 -5.823 1.00 93.62 271 ALA A C 1
ATOM 2016 O O . ALA A 1 271 ? 16.408 -3.984 -5.005 1.00 93.62 271 ALA A O 1
ATOM 2017 N N . LEU A 1 272 ? 18.336 -3.766 -6.163 1.00 93.06 272 LEU A N 1
ATOM 2018 C CA . LEU A 1 272 ? 18.740 -2.476 -5.596 1.00 93.06 272 LEU A CA 1
ATOM 2019 C C . LEU A 1 272 ? 17.776 -1.351 -5.978 1.00 93.06 272 LEU A C 1
ATOM 2021 O O . LEU A 1 272 ? 17.413 -0.553 -5.111 1.00 93.06 272 LEU A O 1
ATOM 2025 N N . ILE A 1 273 ? 17.307 -1.315 -7.230 1.00 90.00 273 ILE A N 1
ATOM 2026 C CA . ILE A 1 273 ? 16.334 -0.312 -7.691 1.00 90.00 273 ILE A CA 1
ATOM 2027 C C . ILE A 1 273 ? 15.084 -0.354 -6.807 1.00 90.00 273 ILE A C 1
ATOM 2029 O O . ILE A 1 273 ? 14.650 0.664 -6.258 1.00 90.00 273 ILE A O 1
ATOM 2033 N N . LEU A 1 274 ? 14.524 -1.550 -6.617 1.00 91.81 274 LEU A N 1
ATOM 2034 C CA . LEU A 1 274 ? 13.310 -1.725 -5.826 1.00 91.81 274 LEU A CA 1
ATOM 2035 C C . LEU A 1 274 ? 13.548 -1.659 -4.316 1.00 91.81 274 LEU A C 1
ATOM 2037 O O . LEU A 1 274 ? 12.630 -1.287 -3.582 1.00 91.81 274 LEU A O 1
ATOM 2041 N N . PHE A 1 275 ? 14.758 -1.971 -3.853 1.00 94.00 275 PHE A N 1
ATOM 2042 C CA . PHE A 1 275 ? 15.158 -1.784 -2.462 1.00 94.00 275 PHE A CA 1
ATOM 2043 C C . PHE A 1 275 ? 15.110 -0.305 -2.071 1.00 94.00 275 PHE A C 1
ATOM 2045 O O . PHE A 1 275 ? 14.409 0.053 -1.124 1.00 94.00 275 PHE A O 1
ATOM 2052 N N . TRP A 1 276 ? 15.794 0.562 -2.825 1.00 92.62 276 TRP A N 1
ATOM 2053 C CA . TRP A 1 276 ? 15.835 2.002 -2.551 1.00 92.62 276 TRP A CA 1
ATOM 2054 C C . TRP A 1 276 ? 14.470 2.659 -2.724 1.00 92.62 276 TRP A C 1
ATOM 2056 O O . TRP A 1 276 ? 14.054 3.457 -1.881 1.00 92.62 276 TRP A O 1
ATOM 2066 N N . PHE A 1 277 ? 13.726 2.258 -3.758 1.00 90.25 277 PHE A N 1
ATOM 2067 C CA . PHE A 1 277 ? 12.337 2.671 -3.921 1.00 90.25 277 PHE A CA 1
ATOM 2068 C C . PHE A 1 277 ? 11.485 2.272 -2.704 1.00 90.25 277 PHE A C 1
ATOM 2070 O O . PHE A 1 277 ? 10.799 3.114 -2.120 1.00 90.25 277 PHE A O 1
ATOM 2077 N N . GLY A 1 278 ? 11.561 1.007 -2.277 1.00 90.50 278 GLY A N 1
ATOM 2078 C CA . GLY A 1 278 ? 10.842 0.489 -1.113 1.00 90.50 278 GLY A CA 1
ATOM 2079 C C . GLY A 1 278 ? 11.197 1.237 0.170 1.00 90.50 278 GLY A C 1
ATOM 2080 O O . GLY A 1 278 ? 10.289 1.648 0.897 1.00 90.50 278 GLY A O 1
ATOM 2081 N N . LEU A 1 279 ? 12.488 1.501 0.392 1.00 91.38 279 LEU A N 1
ATOM 2082 C CA . LEU A 1 279 ? 13.000 2.278 1.520 1.00 91.38 279 LEU A CA 1
ATOM 2083 C C . LEU A 1 279 ? 12.415 3.699 1.544 1.00 91.38 279 LEU A C 1
ATOM 2085 O O . LEU A 1 279 ? 11.986 4.170 2.597 1.00 91.38 279 LEU A O 1
ATOM 2089 N N . GLY A 1 280 ? 12.296 4.341 0.380 1.00 88.94 280 GLY A N 1
ATOM 2090 C CA . GLY A 1 280 ? 11.676 5.661 0.247 1.00 88.94 280 GLY A CA 1
ATOM 2091 C C . GLY A 1 280 ? 10.205 5.665 0.669 1.00 88.94 280 GLY A C 1
ATOM 2092 O O . GLY A 1 280 ? 9.751 6.594 1.336 1.00 88.94 280 GLY A O 1
ATOM 2093 N N . THR A 1 281 ? 9.462 4.591 0.372 1.00 88.06 281 THR A N 1
ATOM 2094 C CA . THR A 1 281 ? 8.049 4.472 0.783 1.00 88.06 281 THR A CA 1
ATOM 2095 C C . THR A 1 281 ? 7.858 4.279 2.292 1.00 88.06 281 THR A C 1
ATOM 2097 O O . THR A 1 281 ? 6.740 4.457 2.790 1.00 88.06 281 THR A O 1
ATOM 2100 N N . LEU A 1 282 ? 8.918 3.930 3.035 1.00 87.44 282 LEU A N 1
ATOM 2101 C CA . LEU A 1 282 ? 8.827 3.686 4.475 1.00 87.44 282 LEU A CA 1
ATOM 2102 C C . LEU A 1 282 ? 8.594 4.965 5.266 1.00 87.44 282 LEU A C 1
ATOM 2104 O O . LEU A 1 282 ? 7.794 4.950 6.198 1.00 87.44 282 LEU A O 1
ATOM 2108 N N . ALA A 1 283 ? 9.250 6.066 4.897 1.00 85.31 283 ALA A N 1
ATOM 2109 C CA . ALA A 1 283 ? 9.138 7.325 5.630 1.00 85.31 283 ALA A CA 1
ATOM 2110 C C . ALA A 1 283 ? 7.685 7.850 5.676 1.00 85.31 283 ALA A C 1
ATOM 2112 O O . ALA A 1 283 ? 7.187 8.099 6.778 1.00 85.31 283 ALA A O 1
ATOM 2113 N N . PRO A 1 284 ? 6.938 7.918 4.553 1.00 81.62 284 PRO A N 1
ATOM 2114 C CA . PRO A 1 284 ? 5.522 8.282 4.579 1.00 81.62 284 PRO A CA 1
ATOM 2115 C C . PRO A 1 284 ? 4.646 7.280 5.338 1.00 81.62 284 PRO A C 1
ATOM 2117 O O . PRO A 1 284 ? 3.695 7.685 6.001 1.00 81.62 284 PRO A O 1
ATOM 2120 N N . LEU A 1 285 ? 4.950 5.978 5.269 1.00 80.19 285 LEU A N 1
ATOM 2121 C CA . LEU A 1 285 ? 4.134 4.937 5.902 1.00 80.19 285 LEU A CA 1
ATOM 2122 C C . LEU A 1 285 ? 4.315 4.895 7.428 1.00 80.19 285 LEU A C 1
ATOM 2124 O O . LEU A 1 285 ? 3.330 4.780 8.156 1.00 80.19 285 LEU A O 1
ATOM 2128 N N . LEU A 1 286 ? 5.553 5.033 7.912 1.00 81.44 286 LEU A N 1
ATOM 2129 C CA . LEU A 1 286 ? 5.872 5.161 9.337 1.00 81.44 286 LEU A CA 1
ATOM 2130 C C . LEU A 1 286 ? 5.355 6.484 9.901 1.00 81.44 286 LEU A C 1
ATOM 2132 O O . LEU A 1 286 ? 4.739 6.491 10.967 1.00 81.44 286 LEU A O 1
ATOM 2136 N N . GLY A 1 287 ? 5.545 7.580 9.158 1.00 80.44 287 GLY A N 1
ATOM 2137 C CA . GLY A 1 287 ? 4.974 8.879 9.498 1.00 80.44 287 GLY A CA 1
ATOM 2138 C C . GLY A 1 287 ? 3.459 8.779 9.647 1.00 80.44 287 GLY A C 1
ATOM 2139 O O . GLY A 1 287 ? 2.912 9.146 10.683 1.00 80.44 287 GLY A O 1
ATOM 2140 N N . PHE A 1 288 ? 2.776 8.181 8.671 1.00 75.69 288 PHE A N 1
ATOM 2141 C CA . PHE A 1 288 ? 1.341 7.952 8.772 1.00 75.69 288 PHE A CA 1
ATOM 2142 C C . PHE A 1 288 ? 0.968 7.080 9.973 1.00 75.69 288 PHE A C 1
ATOM 2144 O O . PHE A 1 288 ? 0.060 7.455 10.697 1.00 75.69 288 PHE A O 1
ATOM 2151 N N . GLY A 1 289 ? 1.663 5.972 10.242 1.00 72.25 289 GLY A N 1
ATOM 2152 C CA . GLY A 1 289 ? 1.371 5.116 11.402 1.00 72.25 289 GLY A CA 1
ATOM 2153 C C . GLY A 1 289 ? 1.451 5.857 12.744 1.00 72.25 289 GLY A C 1
ATOM 2154 O O . GLY A 1 289 ? 0.574 5.694 13.590 1.00 72.25 289 GLY A O 1
ATOM 2155 N N . PHE A 1 290 ? 2.453 6.724 12.918 1.00 72.12 290 PHE A N 1
ATOM 2156 C CA . PHE A 1 290 ? 2.622 7.520 14.138 1.00 72.12 290 PHE A CA 1
ATOM 2157 C C . PHE A 1 290 ? 1.602 8.664 14.236 1.00 72.12 290 PHE A C 1
ATOM 2159 O O . PHE A 1 290 ? 0.918 8.822 15.252 1.00 72.12 290 PHE A O 1
ATOM 2166 N N . PHE A 1 291 ? 1.466 9.445 13.161 1.00 73.06 291 PHE A N 1
ATOM 2167 C CA . PHE A 1 291 ? 0.614 10.632 13.135 1.00 73.06 291 PHE A CA 1
ATOM 2168 C C . PHE A 1 291 ? -0.867 10.313 12.925 1.00 73.06 291 PHE A C 1
ATOM 2170 O O . PHE A 1 291 ? -1.705 11.150 13.244 1.00 73.06 291 PHE A O 1
ATOM 2177 N N . ALA A 1 292 ? -1.227 9.112 12.468 1.00 68.25 292 ALA A N 1
ATOM 2178 C CA . ALA A 1 292 ? -2.618 8.741 12.218 1.00 68.25 292 ALA A CA 1
ATOM 2179 C C . ALA A 1 292 ? -3.511 8.922 13.450 1.00 68.25 292 ALA A C 1
ATOM 2181 O O . ALA A 1 292 ? -4.657 9.338 13.312 1.00 68.25 292 ALA A O 1
ATOM 2182 N N . SER A 1 293 ? -2.967 8.668 14.642 1.00 66.12 293 SER A N 1
ATOM 2183 C CA . SER A 1 293 ? -3.658 8.870 15.921 1.00 66.12 293 SER A CA 1
ATOM 2184 C C . SER A 1 293 ? -3.918 10.343 16.279 1.00 66.12 293 SER A C 1
ATOM 2186 O O . SER A 1 293 ? -4.833 10.632 17.043 1.00 66.12 293 SER A O 1
ATOM 2188 N N . LEU A 1 294 ? -3.136 11.273 15.722 1.00 69.00 294 LEU A N 1
ATOM 2189 C CA . LEU A 1 294 ? -3.246 12.724 15.933 1.00 69.00 294 LEU A CA 1
ATOM 2190 C C . LEU A 1 294 ? -4.141 13.398 14.878 1.00 69.00 294 LEU A C 1
ATOM 2192 O O . LEU A 1 294 ? -4.523 14.560 15.022 1.00 69.00 294 LEU A O 1
ATOM 2196 N N . LEU A 1 295 ? -4.460 12.689 13.794 1.00 71.50 295 LEU A N 1
ATOM 2197 C CA . LEU A 1 295 ? -5.250 13.201 12.681 1.00 71.50 295 LEU A CA 1
ATOM 2198 C C . LEU A 1 295 ? -6.749 13.107 12.990 1.00 71.50 295 LEU A C 1
ATOM 2200 O O . LEU A 1 295 ? -7.255 12.082 13.433 1.00 71.50 295 LEU A O 1
ATOM 2204 N N . SER A 1 296 ? -7.490 14.179 12.692 1.00 71.69 296 SER A N 1
ATOM 2205 C CA . SER A 1 296 ? -8.940 14.187 12.912 1.00 71.69 296 SER A CA 1
ATOM 2206 C C . SER A 1 296 ? -9.677 13.173 12.010 1.00 71.69 296 SER A C 1
ATOM 2208 O O . SER A 1 296 ? -9.276 12.965 10.856 1.00 71.69 296 SER A O 1
ATOM 2210 N N . PRO A 1 297 ? -10.830 12.630 12.455 1.00 68.06 297 PRO A N 1
ATOM 2211 C CA . PRO A 1 297 ? -11.660 11.723 11.654 1.00 68.06 297 PRO A CA 1
ATOM 2212 C C . PRO A 1 297 ? -12.061 12.299 10.291 1.00 68.06 297 PRO A C 1
ATOM 2214 O O . PRO A 1 297 ? -12.193 11.586 9.295 1.00 68.06 297 PRO A O 1
ATOM 2217 N N . VAL A 1 298 ? -12.277 13.618 10.249 1.00 72.62 298 VAL A N 1
ATOM 2218 C CA . VAL A 1 298 ? -12.653 14.350 9.037 1.00 72.62 298 VAL A CA 1
ATOM 2219 C C . VAL A 1 298 ? -11.481 14.403 8.060 1.00 72.62 298 VAL A C 1
ATOM 2221 O O . VAL A 1 298 ? -11.678 14.125 6.878 1.00 72.62 298 VAL A O 1
ATOM 2224 N N . PHE A 1 299 ? -10.276 14.711 8.547 1.00 76.56 299 PHE A N 1
ATOM 2225 C CA . PHE A 1 299 ? -9.071 14.760 7.721 1.00 76.56 299 PHE A CA 1
ATOM 2226 C C . PHE A 1 299 ? -8.752 13.388 7.123 1.00 76.56 299 PHE A C 1
ATOM 2228 O O . PHE A 1 299 ? -8.538 13.292 5.918 1.00 76.56 299 PHE A O 1
ATOM 2235 N N . MET A 1 300 ? -8.827 12.318 7.921 1.00 72.44 300 MET A N 1
ATOM 2236 C CA . MET A 1 300 ? -8.597 10.951 7.437 1.00 72.44 300 MET A CA 1
ATOM 2237 C C . MET A 1 300 ? -9.546 10.548 6.308 1.00 72.44 300 MET A C 1
ATOM 2239 O O . MET A 1 300 ? -9.104 10.035 5.279 1.00 72.44 300 MET A O 1
ATOM 2243 N N . ARG A 1 301 ? -10.845 10.845 6.442 1.00 73.75 301 ARG A N 1
ATOM 2244 C CA . ARG A 1 301 ? -11.818 10.575 5.371 1.00 73.75 301 ARG A CA 1
ATOM 2245 C C . ARG A 1 301 ? -11.488 11.327 4.083 1.00 73.75 301 ARG A C 1
ATOM 2247 O O . ARG A 1 301 ? -11.667 10.769 3.002 1.00 73.75 301 ARG A O 1
ATOM 2254 N N . GLN A 1 302 ? -11.018 12.572 4.178 1.00 77.56 302 GLN A N 1
ATOM 2255 C CA . GLN A 1 302 ? -10.609 13.331 2.993 1.00 77.56 302 GLN A CA 1
ATOM 2256 C C . GLN A 1 302 ? -9.302 12.810 2.398 1.00 77.56 302 GLN A C 1
ATOM 2258 O O . GLN A 1 302 ? -9.209 12.692 1.180 1.00 77.56 302 GLN A O 1
ATOM 2263 N N . LEU A 1 303 ? -8.340 12.407 3.227 1.00 77.31 303 LEU A N 1
ATOM 2264 C CA . LEU A 1 303 ? -7.087 11.797 2.783 1.00 77.31 303 LEU A CA 1
ATOM 2265 C C . LEU A 1 303 ? -7.338 10.509 1.977 1.00 77.31 303 LEU A C 1
ATOM 2267 O O . LEU A 1 303 ? -6.753 10.311 0.911 1.00 77.31 303 LEU A O 1
ATOM 2271 N N . VAL A 1 304 ? -8.267 9.662 2.431 1.00 75.38 304 VAL A N 1
ATOM 2272 C CA . VAL A 1 304 ? -8.714 8.460 1.701 1.00 75.38 304 VAL A CA 1
ATOM 2273 C C . VAL A 1 304 ? -9.369 8.839 0.362 1.00 75.38 304 VAL A C 1
ATOM 2275 O O . VAL A 1 304 ? -9.040 8.266 -0.670 1.00 75.38 304 VAL A O 1
ATOM 2278 N N . LYS A 1 305 ? -10.243 9.851 0.318 1.00 78.25 305 LYS A N 1
ATOM 2279 C CA . LYS A 1 305 ? -10.859 10.291 -0.951 1.00 78.25 305 LYS A CA 1
ATOM 2280 C C . LYS A 1 305 ? -9.841 10.855 -1.942 1.00 78.25 305 LYS A C 1
ATOM 2282 O O . LYS A 1 305 ? -9.890 10.525 -3.123 1.00 78.25 305 LYS A O 1
ATOM 2287 N N . VAL A 1 306 ? -8.910 11.681 -1.469 1.00 80.94 306 VAL A N 1
ATOM 2288 C CA . VAL A 1 306 ? -7.859 12.275 -2.308 1.00 80.94 306 VAL A CA 1
ATOM 2289 C C . VAL A 1 306 ? -6.906 11.198 -2.822 1.00 80.94 306 VAL A C 1
ATOM 2291 O O . VAL A 1 306 ? -6.572 11.200 -4.004 1.00 80.94 306 VAL A O 1
ATOM 2294 N N . SER A 1 307 ? -6.524 10.231 -1.983 1.00 77.69 307 SER A N 1
ATOM 2295 C CA . SER A 1 307 ? -5.708 9.095 -2.431 1.00 77.69 307 SER A CA 1
ATOM 2296 C C . SER A 1 307 ? -6.442 8.204 -3.437 1.00 77.69 307 SER A C 1
ATOM 2298 O O . SER A 1 307 ? -5.818 7.778 -4.403 1.00 77.69 307 SER A O 1
ATOM 2300 N N . ALA A 1 308 ? -7.755 7.992 -3.305 1.00 78.81 308 ALA A N 1
ATOM 2301 C CA . ALA A 1 308 ? -8.546 7.283 -4.314 1.00 78.81 308 ALA A CA 1
ATOM 2302 C C . ALA A 1 308 ? -8.558 8.014 -5.671 1.00 78.81 308 ALA A C 1
ATOM 2304 O O . ALA A 1 308 ? -8.331 7.389 -6.705 1.00 78.81 308 ALA A O 1
ATOM 2305 N N . ILE A 1 309 ? -8.743 9.341 -5.676 1.00 83.75 309 ILE A N 1
ATOM 2306 C CA . ILE A 1 309 ? -8.650 10.167 -6.896 1.00 83.75 309 ILE A CA 1
ATOM 2307 C C . ILE A 1 309 ? -7.250 10.063 -7.511 1.00 83.75 309 ILE A C 1
ATOM 2309 O O . ILE A 1 309 ? -7.124 9.880 -8.721 1.00 83.75 309 ILE A O 1
ATOM 2313 N N . LEU A 1 310 ? -6.202 10.124 -6.684 1.00 79.44 310 LEU A N 1
ATOM 2314 C CA . LEU A 1 310 ? -4.818 9.965 -7.125 1.00 79.44 310 LEU A CA 1
ATOM 2315 C C . LEU A 1 310 ? -4.583 8.586 -7.764 1.00 79.44 310 LEU A C 1
ATOM 2317 O O . LEU A 1 310 ? -4.003 8.509 -8.843 1.00 79.44 310 LEU A O 1
ATOM 2321 N N . VAL A 1 311 ? -5.076 7.507 -7.147 1.00 77.56 311 VAL A N 1
ATOM 2322 C CA . VAL A 1 311 ? -4.980 6.135 -7.681 1.00 77.56 311 VAL A CA 1
ATOM 2323 C C . VAL A 1 311 ? -5.699 6.009 -9.026 1.00 77.56 311 VAL A C 1
ATOM 2325 O O . VAL A 1 311 ? -5.135 5.436 -9.957 1.00 77.56 311 VAL A O 1
ATOM 2328 N N . ILE A 1 312 ? -6.897 6.588 -9.165 1.00 84.31 312 ILE A N 1
ATOM 2329 C CA . ILE A 1 312 ? -7.636 6.610 -10.439 1.00 84.31 312 ILE A CA 1
ATOM 2330 C C . ILE A 1 312 ? -6.840 7.377 -11.498 1.00 84.31 312 ILE A C 1
ATOM 2332 O O . ILE A 1 312 ? -6.641 6.865 -12.597 1.00 84.31 312 ILE A O 1
ATOM 2336 N N . ALA A 1 313 ? -6.338 8.571 -11.170 1.00 84.00 313 ALA A N 1
ATOM 2337 C CA . ALA A 1 313 ? -5.539 9.379 -12.090 1.00 84.00 313 ALA A CA 1
ATOM 2338 C C . ALA A 1 313 ? -4.285 8.625 -12.561 1.00 84.00 313 ALA A C 1
ATOM 2340 O O . ALA A 1 313 ? -3.963 8.624 -13.749 1.00 84.00 313 ALA A O 1
ATOM 2341 N N . MET A 1 314 ? -3.609 7.924 -11.649 1.00 75.94 314 MET A N 1
ATOM 2342 C CA . MET A 1 314 ? -2.478 7.060 -11.981 1.00 75.94 314 MET A CA 1
ATOM 2343 C C . MET A 1 314 ? -2.893 5.895 -12.879 1.00 75.94 314 MET A C 1
ATOM 2345 O O . MET A 1 31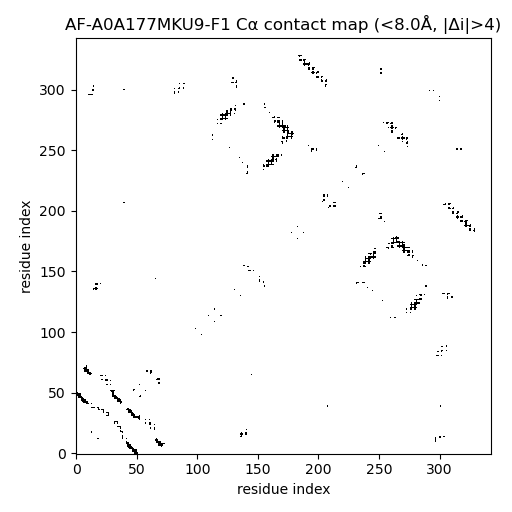4 ? -2.217 5.645 -13.873 1.00 75.94 314 MET A O 1
ATOM 2349 N N . GLY A 1 315 ? -4.025 5.244 -12.599 1.00 80.81 315 GLY A N 1
ATOM 2350 C CA . GLY A 1 315 ? -4.608 4.222 -13.470 1.00 80.81 315 GLY A CA 1
ATOM 2351 C C . GLY A 1 315 ? -4.854 4.738 -14.892 1.00 80.81 315 GLY A C 1
ATOM 2352 O O . GLY A 1 315 ? -4.414 4.109 -15.850 1.00 80.81 315 GLY A O 1
ATOM 2353 N N . VAL A 1 316 ? -5.454 5.924 -15.047 1.00 86.31 316 VAL A N 1
ATOM 2354 C CA . VAL A 1 316 ? -5.686 6.549 -16.365 1.00 86.31 316 VAL A CA 1
ATOM 2355 C C . VAL A 1 316 ? -4.369 6.847 -17.086 1.00 86.31 316 VAL A C 1
ATOM 2357 O O . VAL A 1 316 ? -4.218 6.498 -18.257 1.00 86.31 316 VAL A O 1
ATOM 2360 N N . MET A 1 317 ? -3.389 7.448 -16.402 1.00 80.06 317 MET A N 1
ATOM 2361 C CA . MET A 1 317 ? -2.076 7.740 -16.997 1.00 80.06 317 MET A CA 1
ATOM 2362 C C . MET A 1 317 ? -1.360 6.467 -17.465 1.00 80.06 317 MET A C 1
ATOM 2364 O O . MET A 1 317 ? -0.716 6.458 -18.518 1.00 80.06 317 MET A O 1
ATOM 2368 N N . MET A 1 318 ? -1.478 5.379 -16.703 1.00 76.75 318 MET A N 1
ATOM 2369 C CA . MET A 1 318 ? -0.916 4.084 -17.077 1.00 76.75 318 MET A CA 1
ATOM 2370 C C . MET A 1 318 ? -1.648 3.436 -18.237 1.00 76.75 318 MET A C 1
ATOM 2372 O O . MET A 1 318 ? -0.984 2.909 -19.124 1.00 76.75 318 MET A O 1
ATOM 2376 N N . ALA A 1 319 ? -2.978 3.520 -18.270 1.00 84.12 319 ALA A N 1
ATOM 2377 C CA . ALA A 1 319 ? -3.766 3.030 -19.392 1.00 84.12 319 ALA A CA 1
ATOM 2378 C C . ALA A 1 319 ? -3.349 3.739 -20.689 1.00 84.12 319 ALA A C 1
ATOM 2380 O O . ALA A 1 319 ? -3.061 3.086 -21.688 1.00 84.12 319 ALA A O 1
ATOM 2381 N N . GLN A 1 320 ? -3.206 5.070 -20.646 1.00 85.00 320 GLN A N 1
ATOM 2382 C CA . GLN A 1 320 ? -2.741 5.871 -21.783 1.00 85.00 320 GLN A CA 1
ATOM 2383 C C . GLN A 1 320 ? -1.333 5.472 -22.246 1.00 85.00 320 GLN A C 1
ATOM 2385 O O . GLN A 1 320 ? -1.091 5.348 -23.446 1.00 85.00 320 GLN A O 1
ATOM 2390 N N . ARG A 1 321 ? -0.392 5.261 -21.314 1.00 77.06 321 ARG A N 1
ATOM 2391 C CA . ARG A 1 321 ? 0.962 4.789 -21.652 1.00 77.06 321 ARG A CA 1
ATOM 2392 C C . ARG A 1 321 ? 0.945 3.372 -22.222 1.00 77.06 321 ARG A C 1
ATOM 2394 O O . ARG A 1 321 ? 1.581 3.141 -23.243 1.00 77.06 321 ARG A O 1
ATOM 2401 N N . GLY A 1 322 ? 0.211 2.453 -21.599 1.00 80.38 322 GLY A N 1
ATOM 2402 C CA . GLY A 1 322 ? 0.067 1.072 -22.054 1.00 80.38 322 GLY A CA 1
ATOM 2403 C C . GLY A 1 322 ? -0.478 1.002 -23.478 1.00 80.38 322 GLY A C 1
ATOM 2404 O O . GLY A 1 322 ? 0.121 0.336 -24.318 1.00 80.38 322 GLY A O 1
ATOM 2405 N N . LEU A 1 323 ? -1.527 1.775 -23.781 1.00 86.75 323 LEU A N 1
ATOM 2406 C CA . LEU A 1 323 ? -2.114 1.854 -25.122 1.00 86.75 323 LEU A CA 1
ATOM 2407 C C . LEU A 1 323 ? -1.092 2.322 -26.167 1.00 86.75 323 LEU A C 1
ATOM 2409 O O . LEU A 1 323 ? -0.963 1.692 -27.213 1.00 86.75 323 LEU A O 1
ATOM 2413 N N . LYS A 1 324 ? -0.314 3.370 -25.856 1.00 85.56 324 LYS A N 1
ATOM 2414 C CA . LYS A 1 324 ? 0.754 3.866 -26.742 1.00 85.56 324 LYS A CA 1
ATOM 2415 C C . LYS A 1 324 ? 1.833 2.814 -27.001 1.00 85.56 324 LYS A C 1
ATOM 2417 O O . LYS A 1 324 ? 2.297 2.697 -28.128 1.00 85.56 324 LYS A O 1
ATOM 2422 N N . ILE A 1 325 ? 2.227 2.047 -25.981 1.00 80.81 325 ILE A N 1
ATOM 2423 C CA . ILE A 1 325 ? 3.247 0.995 -26.116 1.00 80.81 325 ILE A CA 1
ATOM 2424 C C . ILE A 1 325 ? 2.724 -0.161 -26.987 1.00 80.81 325 ILE A C 1
ATOM 2426 O O . ILE A 1 325 ? 3.453 -0.637 -27.856 1.00 80.81 325 ILE A O 1
ATOM 2430 N N . VAL A 1 326 ? 1.468 -0.590 -26.798 1.00 83.75 326 VAL A N 1
ATOM 2431 C CA . VAL A 1 326 ? 0.852 -1.630 -27.646 1.00 83.75 326 VAL A CA 1
ATOM 2432 C C . VAL A 1 326 ? 0.750 -1.157 -29.098 1.00 83.75 326 VAL A C 1
ATOM 2434 O O . VAL A 1 326 ? 1.130 -1.898 -30.000 1.00 83.75 326 VAL A O 1
ATOM 2437 N N . GLN A 1 327 ? 0.296 0.080 -29.324 1.00 82.38 327 GLN A N 1
ATOM 2438 C CA . GLN A 1 327 ? 0.169 0.669 -30.663 1.00 82.38 327 GLN A CA 1
ATOM 2439 C C . GLN A 1 327 ? 1.528 0.823 -31.363 1.00 82.38 327 GLN A C 1
ATOM 2441 O O . GLN A 1 327 ? 1.655 0.478 -32.535 1.00 82.38 327 GLN A O 1
ATOM 2446 N N . ALA A 1 328 ? 2.565 1.266 -30.646 1.00 74.81 328 ALA A N 1
ATOM 2447 C CA . ALA A 1 328 ? 3.920 1.375 -31.188 1.00 74.81 328 ALA A CA 1
ATOM 2448 C C . ALA A 1 328 ? 4.516 0.009 -31.577 1.00 74.81 328 ALA A C 1
ATOM 2450 O O . ALA A 1 328 ? 5.281 -0.073 -32.530 1.00 74.81 328 ALA A O 1
ATOM 2451 N N . GLY A 1 329 ? 4.144 -1.072 -30.880 1.00 65.50 329 GLY A N 1
ATOM 2452 C CA . GLY A 1 329 ? 4.539 -2.439 -31.236 1.00 65.50 329 GLY A CA 1
ATOM 2453 C C . GLY A 1 329 ? 3.775 -3.044 -32.423 1.00 65.50 329 GLY A C 1
ATOM 2454 O O . GLY A 1 329 ? 4.148 -4.119 -32.885 1.00 65.50 329 GLY A O 1
ATOM 2455 N N . GLN A 1 330 ? 2.703 -2.402 -32.898 1.00 63.28 330 GLN A N 1
ATOM 2456 C CA . GLN A 1 330 ? 1.908 -2.850 -34.051 1.00 63.28 330 GLN A CA 1
ATOM 2457 C C . GLN A 1 330 ? 2.286 -2.139 -35.358 1.00 63.28 330 GLN A C 1
ATOM 2459 O O . GLN A 1 330 ? 1.876 -2.591 -36.426 1.00 63.28 330 GLN A O 1
ATOM 2464 N N . MET A 1 331 ? 3.068 -1.055 -35.304 1.00 52.75 331 MET A N 1
ATOM 2465 C CA . MET A 1 331 ? 3.592 -0.419 -36.512 1.00 52.75 331 MET A CA 1
ATOM 2466 C C . MET A 1 331 ? 4.714 -1.296 -37.094 1.00 52.75 331 MET A C 1
ATOM 2468 O O . MET A 1 331 ? 5.719 -1.505 -36.411 1.00 52.75 331 MET A O 1
ATOM 2472 N N . PRO A 1 332 ? 4.578 -1.831 -38.325 1.00 47.50 332 PRO A N 1
ATOM 2473 C CA . PRO A 1 332 ? 5.682 -2.522 -38.977 1.00 47.50 332 PRO A CA 1
ATOM 2474 C C . PRO A 1 332 ? 6.840 -1.535 -39.133 1.00 47.50 332 PRO A C 1
ATOM 2476 O O . PRO A 1 332 ? 6.607 -0.350 -39.376 1.00 47.50 332 PRO A O 1
ATOM 2479 N N . ALA A 1 333 ? 8.071 -2.020 -38.957 1.00 46.72 333 ALA A N 1
ATOM 2480 C CA . ALA A 1 333 ? 9.286 -1.235 -39.132 1.00 46.72 333 ALA A CA 1
ATOM 2481 C C . ALA A 1 333 ? 9.200 -0.440 -40.443 1.00 46.72 333 ALA A C 1
ATOM 2483 O O . ALA A 1 333 ? 9.299 -1.009 -41.530 1.00 46.72 333 ALA A O 1
ATOM 2484 N N . ALA A 1 334 ? 8.968 0.870 -40.344 1.00 41.31 334 ALA A N 1
ATOM 2485 C CA . ALA A 1 334 ? 9.111 1.747 -41.487 1.00 41.31 334 ALA A CA 1
ATOM 2486 C C . ALA A 1 334 ? 10.567 1.613 -41.947 1.00 41.31 334 ALA A C 1
ATOM 2488 O O . ALA A 1 334 ? 11.490 1.785 -41.147 1.00 41.31 334 ALA A O 1
ATOM 2489 N N . MET A 1 335 ? 10.741 1.210 -43.207 1.00 41.22 335 MET A N 1
ATOM 2490 C CA . MET A 1 335 ? 12.032 1.062 -43.877 1.00 41.22 335 MET A CA 1
ATOM 2491 C C . MET A 1 335 ? 12.937 2.264 -43.558 1.00 41.22 335 MET A C 1
ATOM 2493 O O . MET A 1 335 ? 12.431 3.390 -43.513 1.00 41.22 335 MET A O 1
ATOM 2497 N N . PRO A 1 336 ? 14.253 2.070 -43.351 1.00 41.16 336 PRO A N 1
ATOM 2498 C CA . PRO A 1 336 ? 15.153 3.190 -43.123 1.00 41.16 336 PRO A CA 1
ATOM 2499 C C . PRO A 1 336 ? 15.091 4.126 -44.333 1.00 41.16 336 PRO A C 1
ATOM 2501 O O . PRO A 1 336 ? 15.422 3.741 -45.455 1.00 41.16 336 PRO A O 1
ATOM 2504 N N . ALA A 1 337 ? 14.617 5.350 -44.097 1.00 38.03 337 ALA A N 1
ATOM 2505 C CA . ALA A 1 337 ? 14.643 6.418 -45.077 1.00 38.03 337 ALA A CA 1
ATOM 2506 C C . ALA A 1 337 ? 16.100 6.679 -45.480 1.00 38.03 337 ALA A C 1
ATOM 2508 O O . ALA A 1 337 ? 16.981 6.806 -44.630 1.00 38.03 337 ALA A O 1
ATOM 2509 N N . HIS A 1 338 ? 16.317 6.710 -46.791 1.00 40.25 338 HIS A N 1
ATOM 2510 C CA . HIS A 1 338 ? 17.583 6.935 -47.466 1.00 40.25 338 HIS A CA 1
ATOM 2511 C C . HIS A 1 338 ? 18.481 7.976 -46.782 1.00 40.25 338 HIS A C 1
ATOM 2513 O O . HIS A 1 338 ? 18.095 9.125 -46.575 1.00 40.25 338 HIS A O 1
ATOM 2519 N N . THR A 1 339 ? 19.728 7.573 -46.541 1.00 43.75 339 THR A N 1
ATOM 2520 C CA . THR A 1 339 ? 20.892 8.457 -46.467 1.00 43.75 339 THR A CA 1
ATOM 2521 C C . THR A 1 339 ? 20.875 9.439 -47.642 1.00 43.75 339 THR A C 1
ATOM 2523 O O . THR A 1 339 ? 21.018 9.015 -48.791 1.00 43.75 339 THR A O 1
ATOM 2526 N N . GLN A 1 340 ? 20.723 10.736 -47.370 1.00 36.25 340 GLN A N 1
ATOM 2527 C CA . GLN A 1 340 ? 21.153 11.775 -48.307 1.00 36.25 340 GLN A CA 1
ATOM 2528 C C . GLN A 1 340 ? 22.612 12.147 -48.006 1.00 36.25 340 GLN A C 1
ATOM 2530 O O . GLN A 1 340 ? 22.984 12.204 -46.830 1.00 36.25 340 GLN A O 1
ATOM 2535 N N . PRO A 1 341 ? 23.454 12.337 -49.036 1.00 44.84 341 PRO A N 1
ATOM 2536 C CA . PRO A 1 341 ? 24.865 12.625 -48.853 1.00 44.84 341 PRO A CA 1
ATOM 2537 C C . PRO A 1 341 ? 25.071 14.065 -48.383 1.00 44.84 341 PRO A C 1
ATOM 2539 O O . PRO A 1 341 ? 24.349 14.980 -48.771 1.00 44.84 341 PRO A O 1
ATOM 2542 N N . VAL A 1 342 ? 26.099 14.231 -47.558 1.00 41.97 342 VAL A N 1
ATOM 2543 C CA . VAL A 1 342 ? 26.711 15.511 -47.210 1.00 41.97 342 VAL A CA 1
ATOM 2544 C C . VAL A 1 342 ? 27.224 16.177 -48.492 1.00 41.97 342 VAL A C 1
ATOM 2546 O O . VAL A 1 342 ? 27.992 15.561 -49.235 1.00 41.97 342 VAL A O 1
ATOM 2549 N N . GLN A 1 343 ? 26.810 17.421 -48.725 1.00 41.88 343 GLN A N 1
ATOM 2550 C CA . GLN A 1 343 ? 27.578 18.424 -49.465 1.00 41.88 343 GLN A CA 1
ATOM 2551 C C . GLN A 1 343 ? 27.835 19.598 -48.529 1.00 41.88 343 GLN A C 1
ATOM 2553 O O . GLN A 1 343 ? 26.881 19.979 -47.812 1.00 41.88 343 GLN A O 1
#

Sequence (343 aa):
MTVINRHLTVEGMHCPGCEDTIRQALADLPGVITVEVSYARATVDVQFDDKLADEAAVCQAIRAKGYGVELTPRPASGKLKALLIFLLLLLVVGGVAFWGKSLMPGVMQQITPHMDQAVLLGIGFLTGFHCIGMCGGFVVGYTDPAKPKSRQLLAHLSYAFGKTLSYSTLGAGFGLLGASIAITPQIRGGLALAASLFLLLYGLKMLNFFAVLRSFTLRMPKAVNRQLADEMRKPRSALRTGLLTGFLLGCGPLQAMYVMAAGSGDPVQGALILFWFGLGTLAPLLGFGFFASLLSPVFMRQLVKVSAILVIAMGVMMAQRGLKIVQAGQMPAAMPAHTQPVQ

pLDDT: mean 74.13, std 13.48, range [36.25, 94.38]

Organism: Methylomonas methanica (NCBI:txid421)